Protein AF-A0AA47EFR4-F1 (afdb_monomer)

Structure (mmCIF, N/CA/C/O backbone):
data_AF-A0AA47EFR4-F1
#
_entry.id   AF-A0AA47EFR4-F1
#
loop_
_atom_site.group_PDB
_atom_site.id
_atom_site.type_symbol
_atom_site.label_atom_id
_atom_site.label_alt_id
_atom_site.label_comp_id
_atom_site.label_asym_id
_atom_site.label_entity_id
_atom_site.label_seq_id
_atom_site.pdbx_PDB_ins_code
_atom_site.Cartn_x
_atom_site.Cartn_y
_atom_site.Cartn_z
_atom_site.occupancy
_atom_site.B_iso_or_equiv
_atom_site.auth_seq_id
_atom_site.auth_comp_id
_atom_site.auth_asym_id
_atom_site.auth_atom_id
_atom_site.pdbx_PDB_model_num
ATOM 1 N N . MET A 1 1 ? 33.109 -27.609 -13.604 1.00 44.12 1 MET A N 1
ATOM 2 C CA . MET A 1 1 ? 33.912 -26.776 -12.679 1.00 44.12 1 MET A CA 1
ATOM 3 C C . MET A 1 1 ? 33.046 -26.462 -11.464 1.00 44.12 1 MET A C 1
ATOM 5 O O . MET A 1 1 ? 32.071 -25.737 -11.605 1.00 44.12 1 MET A O 1
ATOM 9 N N . LYS A 1 2 ? 33.305 -27.099 -10.316 1.00 43.84 2 LYS A N 1
ATOM 10 C CA . LYS A 1 2 ? 32.517 -26.921 -9.084 1.00 43.84 2 LYS A CA 1
ATOM 11 C C . LYS A 1 2 ? 33.086 -25.715 -8.330 1.00 43.84 2 LYS A C 1
ATOM 13 O O . LYS A 1 2 ? 34.230 -25.771 -7.892 1.00 43.84 2 LYS A O 1
ATOM 18 N N . LYS A 1 3 ? 32.335 -24.613 -8.246 1.00 49.72 3 LYS A N 1
ATOM 19 C CA . LYS A 1 3 ? 32.732 -23.430 -7.468 1.00 49.72 3 LYS A CA 1
ATOM 20 C C . LYS A 1 3 ? 32.534 -23.739 -5.981 1.00 49.72 3 LYS A C 1
ATOM 22 O O . LYS A 1 3 ? 31.413 -24.003 -5.557 1.00 49.72 3 LYS A O 1
ATOM 27 N N . LEU A 1 4 ? 33.631 -23.750 -5.225 1.00 49.06 4 LEU A N 1
ATOM 28 C CA . LEU A 1 4 ? 33.634 -23.810 -3.764 1.00 49.06 4 LEU A CA 1
ATOM 29 C C . LEU A 1 4 ? 32.978 -22.533 -3.215 1.00 49.06 4 LEU A C 1
ATOM 31 O O . LEU A 1 4 ? 33.481 -21.437 -3.458 1.00 49.06 4 LEU A O 1
ATOM 35 N N . LEU A 1 5 ? 31.877 -22.678 -2.471 1.00 46.34 5 LEU A N 1
ATOM 36 C CA . LEU A 1 5 ? 31.389 -21.630 -1.573 1.00 46.34 5 LEU A CA 1
ATOM 37 C C . LEU A 1 5 ? 32.385 -21.492 -0.418 1.00 46.34 5 LEU A C 1
ATOM 39 O O . LEU A 1 5 ? 32.717 -22.471 0.252 1.00 46.34 5 LEU A O 1
ATOM 43 N N . THR A 1 6 ? 32.876 -20.278 -0.203 1.00 48.94 6 THR A N 1
ATOM 44 C CA . THR A 1 6 ? 33.786 -19.943 0.888 1.00 48.94 6 THR A CA 1
ATOM 45 C C . THR A 1 6 ? 33.041 -19.892 2.233 1.00 48.94 6 THR A C 1
ATOM 47 O O . THR A 1 6 ? 31.890 -19.453 2.293 1.00 48.94 6 THR A O 1
ATOM 50 N N . PRO A 1 7 ? 33.682 -20.309 3.341 1.00 50.59 7 PRO A N 1
ATOM 51 C CA . PRO A 1 7 ? 33.042 -20.496 4.652 1.00 50.59 7 PRO A CA 1
ATOM 52 C C . PRO A 1 7 ? 32.624 -19.198 5.370 1.00 50.59 7 PRO A C 1
ATOM 54 O O . PRO A 1 7 ? 32.064 -19.252 6.461 1.00 50.59 7 PRO A O 1
ATOM 57 N N . THR A 1 8 ? 32.868 -18.023 4.787 1.00 51.25 8 THR A N 1
ATOM 58 C CA . THR A 1 8 ? 32.526 -16.728 5.395 1.00 51.25 8 THR A CA 1
ATOM 59 C C . THR A 1 8 ? 31.042 -16.374 5.272 1.00 51.25 8 THR A C 1
ATOM 61 O O . THR A 1 8 ? 30.515 -15.675 6.135 1.00 51.25 8 THR A O 1
ATOM 64 N N . LEU A 1 9 ? 30.338 -16.888 4.257 1.00 47.88 9 LEU A N 1
ATOM 65 C CA . LEU A 1 9 ? 28.928 -16.552 4.021 1.00 47.88 9 LEU A CA 1
ATOM 66 C C . LEU A 1 9 ? 27.976 -17.262 5.001 1.00 47.88 9 LEU A C 1
ATOM 68 O O . LEU A 1 9 ? 26.950 -16.708 5.392 1.00 47.88 9 LEU A O 1
ATOM 72 N N . THR A 1 10 ? 28.346 -18.455 5.472 1.00 49.38 10 THR A N 1
ATOM 73 C CA . THR A 1 10 ? 27.540 -19.234 6.425 1.00 49.38 10 THR A CA 1
ATOM 74 C C . THR A 1 10 ? 27.538 -18.609 7.823 1.00 49.38 10 THR A C 1
ATOM 76 O O . THR A 1 10 ? 26.536 -18.677 8.529 1.00 49.38 10 THR A O 1
ATOM 79 N N . ILE A 1 11 ? 28.628 -17.944 8.219 1.00 54.28 11 ILE A N 1
ATOM 80 C CA . ILE A 1 11 ? 28.759 -17.324 9.549 1.00 54.28 11 ILE A CA 1
ATOM 81 C C . ILE A 1 11 ? 27.854 -16.085 9.671 1.00 54.28 11 ILE A C 1
ATOM 83 O O . ILE A 1 11 ? 27.271 -15.855 10.730 1.00 54.28 11 ILE A O 1
ATOM 87 N N . LEU A 1 12 ? 27.651 -15.331 8.583 1.00 50.28 12 LEU A N 1
ATOM 88 C CA . LEU A 1 12 ? 26.793 -14.140 8.596 1.00 50.28 12 LEU A CA 1
ATOM 89 C C . LEU A 1 12 ? 25.298 -14.491 8.737 1.00 50.28 12 LEU A C 1
ATOM 91 O O . LEU A 1 12 ? 24.560 -13.781 9.422 1.00 50.28 12 LEU A O 1
ATOM 95 N N . MET A 1 13 ? 24.856 -15.621 8.172 1.00 53.31 13 MET A N 1
ATOM 96 C CA . MET A 1 13 ? 23.465 -16.074 8.317 1.00 53.31 13 MET A CA 1
ATOM 97 C C . MET A 1 13 ? 23.129 -16.554 9.739 1.00 53.31 13 MET A C 1
ATOM 99 O O . MET A 1 13 ? 22.020 -16.315 10.216 1.00 53.31 13 MET A O 1
ATOM 103 N N . VAL A 1 14 ? 24.082 -17.155 10.462 1.00 53.72 14 VAL A N 1
ATOM 104 C CA . VAL A 1 14 ? 23.857 -17.614 11.849 1.00 53.72 14 VAL A CA 1
ATOM 105 C C . VAL A 1 14 ? 23.724 -16.436 12.826 1.00 53.72 14 VAL A C 1
ATOM 107 O O . VAL A 1 14 ? 22.924 -16.491 13.765 1.00 53.72 14 VAL A O 1
ATOM 110 N N . ILE A 1 15 ? 24.439 -15.331 12.587 1.00 53.97 15 ILE A N 1
ATOM 111 C CA . ILE A 1 15 ? 24.350 -14.129 13.434 1.00 53.97 15 ILE A CA 1
ATOM 112 C C . ILE A 1 15 ? 22.967 -13.463 13.298 1.00 53.97 15 ILE A C 1
ATOM 114 O O . ILE A 1 15 ? 22.384 -13.068 14.309 1.00 53.97 15 ILE A O 1
ATOM 118 N N . SER A 1 16 ? 22.399 -13.417 12.086 1.00 48.69 16 SER A N 1
ATOM 119 C CA . SER A 1 16 ? 21.075 -12.819 11.838 1.00 48.69 16 SER A CA 1
ATOM 120 C C . SER A 1 16 ? 19.926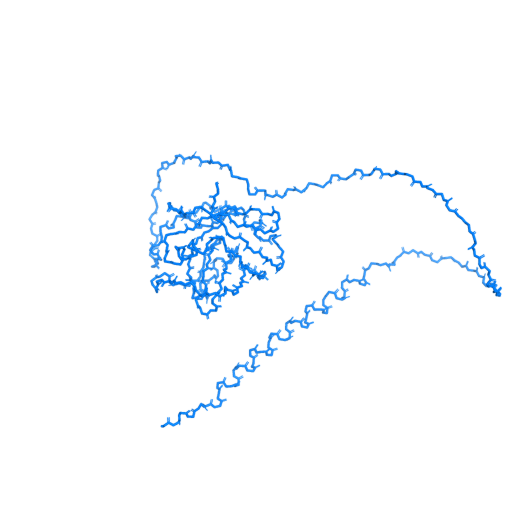 -13.621 12.477 1.00 48.69 16 SER A C 1
ATOM 122 O O . SER A 1 16 ? 19.043 -13.049 13.122 1.00 48.69 16 SER A O 1
ATOM 124 N N . LEU A 1 17 ? 19.982 -14.960 12.418 1.00 46.03 17 LEU A N 1
ATOM 125 C CA . LEU A 1 17 ? 18.968 -15.820 13.046 1.00 46.03 17 LEU A CA 1
ATOM 126 C C . LEU A 1 17 ? 18.970 -15.714 14.583 1.00 46.03 17 LEU A C 1
ATOM 128 O O . LEU A 1 17 ? 17.916 -15.733 15.220 1.00 46.03 17 LEU A O 1
ATOM 132 N N . THR A 1 18 ? 20.147 -15.550 15.193 1.00 52.56 18 THR A N 1
ATOM 133 C CA . THR A 1 18 ? 20.279 -15.497 16.660 1.00 52.56 18 THR A CA 1
ATOM 134 C C . THR A 1 18 ? 19.761 -14.173 17.248 1.00 52.56 18 THR A C 1
ATOM 136 O O . THR A 1 18 ? 19.277 -14.146 18.383 1.00 52.56 18 THR A O 1
ATOM 139 N N . ALA A 1 19 ? 19.795 -13.078 16.478 1.00 51.94 19 ALA A N 1
ATOM 140 C CA . ALA A 1 19 ? 19.227 -11.789 16.886 1.00 51.94 19 ALA A CA 1
ATOM 141 C C . ALA A 1 19 ? 17.685 -11.804 16.918 1.00 51.94 19 ALA A C 1
ATOM 143 O O . ALA A 1 19 ? 17.090 -11.234 17.835 1.00 51.94 19 ALA A O 1
ATOM 144 N N . CYS A 1 20 ? 17.037 -12.517 15.988 1.00 47.34 20 CYS A N 1
ATOM 145 C CA . CYS A 1 20 ? 15.577 -12.671 15.981 1.00 47.34 20 CYS A CA 1
ATOM 146 C C . CYS A 1 20 ? 15.062 -13.439 17.210 1.00 47.34 20 CYS A C 1
ATOM 148 O O . CYS A 1 20 ? 14.079 -13.028 17.827 1.00 47.34 20 CYS A O 1
ATOM 150 N N . ILE A 1 21 ? 15.758 -14.505 17.625 1.00 54.44 21 ILE A N 1
ATOM 151 C CA . ILE A 1 21 ? 15.331 -15.334 18.766 1.00 54.44 21 ILE A CA 1
ATOM 152 C C . ILE A 1 21 ? 15.463 -14.572 20.099 1.00 54.44 21 ILE A C 1
ATOM 154 O O . ILE A 1 21 ? 14.575 -14.654 20.949 1.00 54.44 21 ILE A O 1
ATOM 158 N N . ARG A 1 22 ? 16.521 -13.766 20.287 1.00 50.66 22 ARG A N 1
ATOM 159 C CA . ARG A 1 22 ? 16.686 -12.973 21.525 1.00 50.66 22 ARG A CA 1
ATOM 160 C C . ARG A 1 22 ? 15.631 -11.877 21.688 1.00 50.66 22 ARG A C 1
ATOM 162 O O . ARG A 1 22 ? 15.292 -11.543 22.822 1.00 50.66 22 ARG A O 1
ATOM 169 N N . ASN A 1 23 ? 15.094 -11.335 20.594 1.00 45.28 23 ASN A N 1
ATOM 170 C CA . ASN A 1 23 ? 14.067 -10.296 20.675 1.00 45.28 23 ASN A CA 1
ATOM 171 C C . ASN A 1 23 ? 12.691 -10.859 21.091 1.00 45.28 23 ASN A C 1
ATOM 173 O O . ASN A 1 23 ? 11.967 -10.211 21.843 1.00 45.28 23 ASN A O 1
ATOM 177 N N . GLN A 1 24 ? 12.354 -12.094 20.692 1.00 52.31 24 GLN A N 1
ATOM 178 C CA . GLN A 1 24 ? 11.110 -12.751 21.124 1.00 52.31 24 GLN A CA 1
ATOM 179 C C . GLN A 1 24 ? 11.100 -13.092 22.623 1.00 52.31 24 GLN A C 1
ATOM 181 O O . GLN A 1 24 ? 10.073 -12.921 23.279 1.00 52.31 24 GLN A O 1
ATOM 186 N N . ALA A 1 25 ? 12.235 -13.502 23.199 1.00 51.50 25 ALA A N 1
ATOM 187 C CA . ALA A 1 25 ? 12.307 -13.830 24.628 1.00 51.50 25 ALA A CA 1
ATOM 188 C C . ALA A 1 25 ? 12.108 -12.600 25.543 1.00 51.50 25 ALA A C 1
ATOM 190 O O . ALA A 1 25 ? 11.451 -12.697 26.577 1.00 51.50 25 ALA A O 1
ATOM 191 N N . ASN A 1 26 ? 12.600 -11.423 25.138 1.00 48.19 26 ASN A N 1
ATOM 192 C CA . ASN A 1 26 ? 12.529 -10.190 25.938 1.00 48.19 26 ASN A CA 1
ATOM 193 C C . ASN A 1 26 ? 11.107 -9.576 25.982 1.00 48.19 26 ASN A C 1
ATOM 195 O O . ASN A 1 26 ? 10.759 -8.850 26.913 1.00 48.19 26 ASN A O 1
ATOM 199 N N . MET A 1 27 ? 10.254 -9.888 24.999 1.00 51.88 27 MET A N 1
ATOM 200 C CA . MET A 1 27 ? 8.855 -9.434 24.981 1.00 51.88 27 MET A CA 1
ATOM 201 C C . MET A 1 27 ? 7.956 -10.246 25.930 1.00 51.88 27 MET A C 1
ATOM 203 O O . MET A 1 27 ? 7.029 -9.687 26.517 1.00 51.88 27 MET A O 1
ATOM 207 N N . ASN A 1 28 ? 8.253 -11.533 26.148 1.00 50.41 28 ASN A N 1
ATOM 208 C CA . ASN A 1 28 ? 7.467 -12.382 27.052 1.00 50.41 28 ASN A CA 1
ATOM 209 C C . ASN A 1 28 ? 7.748 -12.096 28.536 1.00 50.41 28 ASN A C 1
ATOM 211 O O . ASN A 1 28 ? 6.833 -12.149 29.357 1.00 50.41 28 ASN A O 1
ATOM 215 N N . GLU A 1 29 ? 8.978 -11.721 28.889 1.00 49.00 29 GLU A N 1
ATOM 216 C CA . GLU A 1 29 ? 9.339 -11.424 30.282 1.00 49.00 29 GLU A CA 1
ATOM 217 C C . GLU A 1 29 ? 8.696 -10.114 30.778 1.00 49.00 29 GLU A C 1
ATOM 219 O O . GLU A 1 29 ? 8.195 -10.036 31.900 1.00 49.00 29 GLU A O 1
ATOM 224 N N . LYS A 1 30 ? 8.581 -9.101 29.908 1.00 48.44 30 LYS A N 1
ATOM 225 C CA . LYS A 1 30 ? 7.959 -7.811 30.262 1.00 48.44 30 LYS A CA 1
ATOM 226 C C . LYS A 1 30 ? 6.439 -7.882 30.440 1.00 48.44 30 LYS A C 1
ATOM 228 O O . LYS A 1 30 ? 5.896 -7.097 31.217 1.00 48.44 30 LYS A O 1
ATOM 233 N N . ASN A 1 31 ? 5.760 -8.825 29.783 1.00 45.69 31 ASN A N 1
ATOM 234 C CA . ASN A 1 31 ? 4.323 -9.043 29.982 1.00 45.69 31 ASN A CA 1
ATOM 235 C C . ASN A 1 31 ? 4.010 -9.857 31.247 1.00 45.69 31 ASN A C 1
ATOM 237 O O . ASN A 1 31 ? 2.956 -9.651 31.842 1.00 45.69 31 ASN A O 1
ATOM 241 N N . SER A 1 32 ? 4.930 -10.710 31.716 1.00 39.22 32 SER A N 1
ATOM 242 C CA . SER A 1 32 ? 4.737 -11.461 32.965 1.00 39.22 32 SER A CA 1
ATOM 243 C C . SER A 1 32 ? 4.887 -10.584 34.215 1.00 39.22 32 SER A C 1
ATOM 245 O O . SER A 1 32 ? 4.181 -10.793 35.198 1.00 39.22 32 SER A O 1
ATOM 247 N N . VAL A 1 33 ? 5.768 -9.578 34.187 1.00 45.00 33 VAL A N 1
ATOM 248 C CA . VAL A 1 33 ? 6.047 -8.717 35.357 1.00 45.00 33 VAL A CA 1
ATOM 249 C C . VAL A 1 33 ? 4.970 -7.641 35.569 1.00 45.00 33 VAL A C 1
ATOM 251 O O . VAL A 1 33 ? 4.809 -7.119 36.670 1.00 45.00 33 VAL A O 1
ATOM 254 N N . ARG A 1 34 ? 4.171 -7.317 34.543 1.00 40.94 34 ARG A N 1
ATOM 255 C CA . ARG A 1 34 ? 3.140 -6.268 34.640 1.00 40.94 34 ARG A CA 1
ATOM 256 C C . ARG A 1 34 ? 1.819 -6.748 35.256 1.00 40.94 34 ARG A C 1
ATOM 258 O O . ARG A 1 34 ? 0.981 -5.914 35.584 1.00 40.94 34 ARG A O 1
ATOM 265 N N . SER A 1 35 ? 1.650 -8.058 35.455 1.00 40.12 35 SER A N 1
ATOM 266 C CA . SER A 1 35 ? 0.418 -8.650 35.995 1.00 40.12 35 SER A CA 1
ATOM 267 C C . SER A 1 35 ? 0.454 -8.932 37.507 1.00 40.12 35 SER A C 1
ATOM 269 O O . SER A 1 35 ? -0.521 -9.458 38.034 1.00 40.12 35 SER A O 1
ATOM 271 N N . SER A 1 36 ? 1.539 -8.592 38.218 1.00 39.66 36 SER A N 1
ATOM 272 C CA . SER A 1 36 ? 1.723 -8.942 39.641 1.00 39.66 36 SER A CA 1
ATOM 273 C C . SER A 1 36 ? 1.748 -7.758 40.619 1.00 39.66 36 SER A C 1
ATOM 275 O O . SER A 1 36 ? 2.127 -7.941 41.771 1.00 39.66 36 SER A O 1
ATOM 277 N N . SER A 1 37 ? 1.362 -6.549 40.198 1.00 37.97 37 SER A N 1
ATOM 278 C CA . SER A 1 37 ? 1.501 -5.340 41.030 1.00 37.97 37 SER A CA 1
ATOM 279 C C . SER A 1 37 ? 0.208 -4.535 41.155 1.00 37.97 37 SER A C 1
ATOM 281 O O . SER A 1 37 ? 0.217 -3.327 40.953 1.00 37.97 37 SER A O 1
ATOM 283 N N . VAL A 1 38 ? -0.906 -5.185 41.499 1.00 41.19 38 VAL A N 1
ATOM 284 C CA . VAL A 1 38 ? -2.070 -4.512 42.100 1.00 41.19 38 VAL A CA 1
ATOM 285 C C . VAL A 1 38 ? -2.703 -5.473 43.103 1.00 41.19 38 VAL A C 1
ATOM 287 O O . VAL A 1 38 ? -3.499 -6.306 42.708 1.00 41.19 38 VAL A O 1
ATOM 290 N N . GLU A 1 39 ? -2.288 -5.392 44.369 1.00 35.56 39 GLU A N 1
ATOM 291 C CA . GLU A 1 39 ? -3.105 -5.641 45.574 1.00 35.56 39 GLU A CA 1
ATOM 292 C C . GLU A 1 39 ? -2.199 -5.715 46.813 1.00 35.56 39 GLU A C 1
ATOM 294 O O . GLU A 1 39 ? -1.568 -6.736 47.077 1.00 35.56 39 GLU A O 1
ATOM 299 N N . LYS A 1 40 ? -2.142 -4.630 47.597 1.00 32.22 40 LYS A N 1
ATOM 300 C CA . LYS A 1 40 ? -2.117 -4.692 49.071 1.00 32.22 40 LYS A CA 1
ATOM 301 C C . LYS A 1 40 ? -2.099 -3.296 49.682 1.00 32.22 40 LYS A C 1
ATOM 303 O O . LYS A 1 40 ? -1.074 -2.625 49.667 1.00 32.22 40 LYS A O 1
ATOM 308 N N . ALA A 1 41 ? -3.216 -2.915 50.291 1.00 30.44 41 ALA A N 1
ATOM 309 C CA . ALA A 1 41 ? -3.234 -2.153 51.536 1.00 30.44 41 ALA A CA 1
ATOM 310 C C . ALA A 1 41 ? -4.652 -2.190 52.121 1.00 30.44 41 ALA A C 1
ATOM 312 O O . ALA A 1 41 ? -5.518 -1.443 51.682 1.00 30.44 41 ALA A O 1
ATOM 313 N N . SER A 1 42 ? -4.891 -3.050 53.110 1.00 32.22 42 SER A N 1
ATOM 314 C CA . SER A 1 42 ? -5.716 -2.688 54.267 1.00 32.22 42 SER A CA 1
ATOM 315 C C . SER A 1 42 ? -5.478 -3.675 55.411 1.00 32.22 42 SER A C 1
ATOM 317 O O . SER A 1 42 ? -5.046 -4.807 55.206 1.00 32.22 42 SER A O 1
ATOM 319 N N . SER A 1 43 ? -5.668 -3.161 56.613 1.00 34.31 43 SER A N 1
ATOM 320 C CA . SER A 1 43 ? -5.023 -3.482 57.878 1.00 34.31 43 SER A CA 1
ATOM 321 C C . SER A 1 43 ? -5.589 -4.670 58.659 1.00 34.31 43 SER A C 1
ATOM 323 O O . SER A 1 43 ? -6.781 -4.958 58.638 1.00 34.31 43 SER A O 1
ATOM 325 N N . THR A 1 44 ? -4.680 -5.265 59.428 1.00 30.53 44 THR A N 1
ATOM 326 C CA . THR A 1 44 ? -4.815 -6.216 60.538 1.00 30.53 44 THR A CA 1
ATOM 327 C C . THR A 1 44 ? -5.831 -5.804 61.611 1.00 30.53 44 THR A C 1
ATOM 329 O O . THR A 1 44 ? -5.729 -4.693 62.124 1.00 30.53 44 THR A O 1
ATOM 332 N N . VAL A 1 45 ? -6.691 -6.739 62.041 1.00 34.91 45 VAL A N 1
ATOM 333 C CA . VAL A 1 45 ? -7.151 -6.892 63.440 1.00 34.91 45 VAL A CA 1
ATOM 334 C C . VAL A 1 45 ? -7.260 -8.394 63.760 1.00 34.91 45 VAL A C 1
ATOM 336 O O . VAL A 1 45 ? -7.560 -9.211 62.893 1.00 34.91 45 VAL A O 1
ATOM 339 N N . GLU A 1 46 ? -6.905 -8.718 64.998 1.00 30.47 46 GLU A N 1
ATOM 340 C CA . GLU A 1 46 ? -6.552 -10.001 65.607 1.00 30.47 46 GLU A CA 1
ATOM 341 C C . GLU A 1 46 ? -7.694 -11.027 65.779 1.00 30.47 46 GLU A C 1
ATOM 343 O O . GLU A 1 46 ? -8.852 -10.663 65.959 1.00 30.47 46 GLU A O 1
ATOM 348 N N . GLY A 1 47 ? -7.310 -12.307 65.917 1.00 30.97 47 GLY A N 1
ATOM 349 C CA . GLY A 1 47 ? -7.737 -13.089 67.088 1.00 30.97 47 GLY A CA 1
ATOM 350 C C . GLY A 1 47 ? -8.542 -14.385 66.887 1.00 30.97 47 GLY A C 1
ATOM 351 O O . GLY A 1 47 ? -9.718 -14.363 66.557 1.00 30.97 47 GLY A O 1
ATOM 352 N N . SER A 1 48 ? -7.921 -15.497 67.310 1.00 33.81 48 SER A N 1
ATOM 353 C CA . SER A 1 48 ? -8.494 -16.739 67.891 1.00 33.81 48 SER A CA 1
ATOM 354 C C . SER A 1 48 ? -9.148 -17.834 67.012 1.00 33.81 48 SER A C 1
ATOM 356 O O . SER A 1 48 ? -10.345 -17.867 66.767 1.00 33.81 48 SER A O 1
ATOM 358 N N . ASN A 1 49 ? -8.298 -18.798 66.635 1.00 33.50 49 ASN A N 1
ATOM 359 C CA . ASN A 1 49 ? -8.361 -20.262 66.837 1.00 33.50 49 ASN A CA 1
ATOM 360 C C . ASN A 1 49 ? -9.669 -20.914 67.366 1.00 33.50 49 ASN A C 1
ATOM 362 O O . ASN A 1 49 ? -9.973 -20.698 68.532 1.00 33.50 49 ASN A O 1
ATOM 366 N N . ILE A 1 50 ? -10.298 -21.825 66.593 1.00 36.81 50 ILE A N 1
ATOM 367 C CA . ILE A 1 50 ? -10.922 -23.101 67.044 1.00 36.81 50 ILE A CA 1
ATOM 368 C C . ILE A 1 50 ? -10.865 -24.133 65.892 1.00 36.81 50 ILE A C 1
ATOM 370 O O . ILE A 1 50 ? -11.071 -23.801 64.726 1.00 36.81 50 ILE A O 1
ATOM 374 N N . GLN A 1 51 ? -10.547 -25.378 66.255 1.00 33.97 51 GLN A N 1
ATOM 375 C CA . GLN A 1 51 ? -10.433 -26.580 65.426 1.00 33.97 51 GLN A CA 1
ATOM 376 C C . GLN A 1 51 ? -11.782 -27.150 64.942 1.00 33.97 51 GLN A C 1
ATOM 378 O O . GLN A 1 51 ? -12.828 -26.917 65.538 1.00 33.97 51 GLN A O 1
ATOM 383 N N . ASP A 1 52 ? -11.652 -28.079 63.992 1.00 33.25 52 ASP A N 1
ATOM 384 C CA . ASP A 1 52 ? -12.437 -29.316 63.865 1.00 33.25 52 ASP A CA 1
ATOM 385 C C . ASP A 1 52 ? -13.551 -29.352 62.798 1.00 33.25 52 ASP A C 1
ATOM 387 O O . ASP A 1 52 ? -13.914 -28.373 62.158 1.00 33.25 52 ASP A O 1
ATOM 391 N N . THR A 1 53 ? -13.957 -30.578 62.505 1.00 35.28 53 THR A N 1
ATOM 392 C CA . THR A 1 53 ? -14.005 -31.210 61.189 1.00 35.28 53 THR A CA 1
ATOM 393 C C . THR A 1 53 ? -15.392 -31.294 60.544 1.00 35.28 53 THR A C 1
ATOM 395 O O . THR A 1 53 ? -16.433 -31.153 61.174 1.00 35.28 53 THR A O 1
ATOM 398 N N . SER A 1 54 ? -15.359 -31.716 59.274 1.00 34.12 54 SER A N 1
ATOM 399 C CA . SER A 1 54 ? -16.337 -32.610 58.638 1.00 34.12 54 SER A CA 1
ATOM 400 C C . SER A 1 5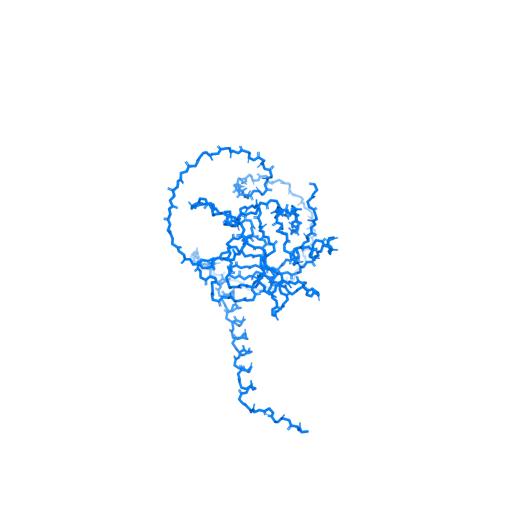4 ? -17.459 -31.978 57.804 1.00 34.12 54 SER A C 1
ATOM 402 O O . SER A 1 54 ? -18.485 -31.510 58.286 1.00 34.12 54 SER A O 1
ATOM 404 N N . SER A 1 55 ? -17.238 -32.074 56.490 1.00 35.69 55 SER A N 1
ATOM 405 C CA . SER A 1 55 ? -18.178 -32.480 55.442 1.00 35.69 55 SER A CA 1
ATOM 406 C C . SER A 1 55 ? -19.668 -32.513 55.793 1.00 35.69 55 SER A C 1
ATOM 408 O O . SER A 1 55 ? -20.144 -33.456 56.424 1.00 35.69 55 SER A O 1
ATOM 410 N N . LYS A 1 56 ? -20.436 -31.597 55.191 1.00 37.53 56 LYS A N 1
ATOM 411 C CA . LYS A 1 56 ? -21.804 -31.881 54.729 1.00 37.53 56 LYS A CA 1
ATOM 412 C C . LYS A 1 56 ? -22.267 -30.872 53.674 1.00 37.53 56 LYS A C 1
ATOM 414 O O . LYS A 1 56 ? -22.645 -29.749 53.971 1.00 37.53 56 LYS A O 1
ATOM 419 N N . LEU A 1 57 ? -22.175 -31.333 52.428 1.00 30.69 57 LEU A N 1
ATOM 420 C CA . LEU A 1 57 ? -23.187 -31.260 51.371 1.00 30.69 57 LEU A CA 1
ATOM 421 C C . LEU A 1 57 ? -24.256 -30.156 51.532 1.00 30.69 57 LEU A C 1
ATOM 423 O O . LEU A 1 57 ? -25.231 -30.324 52.262 1.00 30.69 57 LEU A O 1
ATOM 427 N N . MET A 1 58 ? -24.089 -29.061 50.787 1.00 31.33 58 MET A N 1
ATOM 428 C CA . MET A 1 58 ? -25.100 -28.016 50.632 1.00 31.33 58 MET A CA 1
ATOM 429 C C . MET A 1 58 ? -26.032 -28.387 49.470 1.00 31.33 58 MET A C 1
ATOM 431 O O . MET A 1 58 ? -25.595 -28.625 48.345 1.00 31.33 58 MET A O 1
ATOM 435 N N . MET A 1 59 ? -27.318 -28.474 49.784 1.00 31.41 59 MET A N 1
ATOM 436 C CA . MET A 1 59 ? -28.444 -28.694 48.883 1.00 31.41 59 MET A CA 1
ATOM 437 C C . MET A 1 59 ? -29.192 -27.364 48.720 1.00 31.41 59 MET A C 1
ATOM 439 O O . MET A 1 59 ? -29.302 -26.637 49.705 1.00 31.41 59 MET A O 1
ATOM 443 N N . ILE A 1 60 ? -29.797 -27.161 47.536 1.00 34.22 60 ILE A N 1
ATOM 444 C CA . ILE A 1 60 ? -30.946 -26.262 47.259 1.00 34.22 60 ILE A CA 1
ATOM 445 C C . ILE A 1 60 ? -30.594 -24.759 47.265 1.00 34.22 60 ILE A C 1
ATOM 447 O O . ILE A 1 60 ? -29.884 -24.284 48.132 1.00 34.22 60 ILE A O 1
ATOM 451 N N . SER A 1 61 ? -31.116 -23.871 46.423 1.00 28.23 61 SER A N 1
ATOM 452 C CA . SER A 1 61 ? -31.760 -23.848 45.105 1.00 28.23 61 SER A CA 1
ATOM 453 C C . SER A 1 61 ? -31.970 -22.348 44.814 1.00 28.23 61 SER A C 1
ATOM 455 O O . SER A 1 61 ? -32.160 -21.574 45.748 1.00 28.23 61 SER A O 1
ATOM 457 N N . LEU A 1 62 ? -31.909 -21.967 43.535 1.00 31.77 62 LEU A N 1
ATOM 458 C CA . LEU A 1 62 ? -32.534 -20.806 42.875 1.00 31.77 62 LEU A CA 1
ATOM 459 C C . LEU A 1 62 ? -32.939 -19.591 43.735 1.00 31.77 62 LEU A C 1
ATOM 461 O O . LEU A 1 62 ? -33.914 -19.681 44.470 1.00 31.77 62 LEU A O 1
ATOM 465 N N . THR A 1 63 ? -32.400 -18.398 43.445 1.00 33.31 63 THR A N 1
ATOM 466 C CA . THR A 1 63 ? -33.247 -17.223 43.136 1.00 33.31 63 THR A CA 1
ATOM 467 C C . THR A 1 63 ? -32.474 -16.168 42.333 1.00 33.31 63 THR A C 1
ATOM 469 O O . THR A 1 63 ? -31.310 -15.876 42.585 1.00 33.31 63 THR A O 1
ATOM 472 N N . THR A 1 64 ? -33.174 -15.634 41.340 1.00 37.03 64 THR A N 1
ATOM 473 C CA . THR A 1 64 ? -32.898 -14.483 40.474 1.00 37.03 64 THR A CA 1
ATOM 474 C C . THR A 1 64 ? -32.551 -13.195 41.225 1.00 37.03 64 THR A C 1
ATOM 476 O O . THR A 1 64 ? -33.110 -12.980 42.294 1.00 37.03 64 THR A O 1
ATOM 479 N N . CYS A 1 65 ? -31.816 -12.275 40.586 1.00 31.02 65 CYS A N 1
ATOM 480 C CA . CYS A 1 65 ? -32.114 -10.838 40.653 1.00 31.02 65 CYS A CA 1
ATOM 481 C C . CYS A 1 65 ? -31.630 -10.110 39.389 1.00 31.02 65 CYS A C 1
ATOM 483 O O . CYS A 1 65 ? -30.518 -10.314 38.908 1.00 31.02 65 CYS A O 1
ATOM 485 N N . SER A 1 66 ? -32.548 -9.297 38.876 1.00 34.75 66 SER A N 1
ATOM 486 C CA . SER A 1 66 ? -32.460 -8.376 37.750 1.00 34.75 66 SER A CA 1
ATOM 487 C C . SER A 1 66 ? -31.662 -7.111 38.098 1.00 34.75 66 SER A C 1
ATOM 489 O O . SER A 1 66 ? -31.485 -6.784 39.267 1.00 34.75 66 SER A O 1
ATOM 491 N N . GLU A 1 67 ? -31.275 -6.408 37.031 1.00 34.59 67 GLU A N 1
ATOM 492 C CA . GLU A 1 67 ? -30.963 -4.978 36.916 1.00 34.59 67 GLU A CA 1
ATOM 493 C C . GLU A 1 67 ? -29.805 -4.378 37.725 1.00 34.59 67 GLU A C 1
ATOM 495 O O . GLU A 1 67 ? -29.877 -4.129 38.923 1.00 34.59 67 GLU A O 1
ATOM 500 N N . ASN A 1 68 ? -28.799 -3.912 36.980 1.00 33.28 68 ASN A N 1
ATOM 501 C CA . ASN A 1 68 ? -28.409 -2.512 37.103 1.00 33.28 68 ASN A CA 1
ATOM 502 C C . ASN A 1 68 ? -27.850 -1.984 35.778 1.00 33.28 68 ASN A C 1
ATOM 504 O O . ASN A 1 68 ? -26.771 -2.370 35.329 1.00 33.28 68 ASN A O 1
ATOM 508 N N . GLN A 1 69 ? -28.600 -1.067 35.163 1.00 39.44 69 GLN A N 1
ATOM 509 C CA . GLN A 1 69 ? -28.065 -0.144 34.172 1.00 39.44 69 GLN A CA 1
ATOM 510 C C . GLN A 1 69 ? -27.135 0.832 34.895 1.00 39.44 69 GLN A C 1
ATOM 512 O O . GLN A 1 69 ? -27.576 1.635 35.714 1.00 39.44 69 GLN A O 1
ATOM 517 N N . ALA A 1 70 ? -25.849 0.789 34.560 1.00 34.44 70 ALA A N 1
ATOM 518 C CA . ALA A 1 70 ? -24.905 1.841 34.896 1.00 34.44 70 ALA A CA 1
ATOM 519 C C . ALA A 1 70 ? -24.325 2.407 33.601 1.00 34.44 70 ALA A C 1
ATOM 521 O O . ALA A 1 70 ? -23.444 1.842 32.958 1.00 34.44 70 ALA A O 1
ATOM 522 N N . ASN A 1 71 ? -24.891 3.551 33.251 1.00 34.50 71 ASN A N 1
ATOM 523 C CA . ASN A 1 71 ? -24.426 4.533 32.295 1.00 34.50 71 ASN A CA 1
ATOM 524 C C . ASN A 1 71 ? -22.918 4.814 32.474 1.00 34.50 71 ASN A C 1
ATOM 526 O O . ASN A 1 71 ? -22.498 5.287 33.532 1.00 34.50 71 ASN A O 1
ATOM 530 N N . ARG A 1 72 ? -22.107 4.578 31.437 1.00 34.03 72 ARG A N 1
ATOM 531 C CA . ARG A 1 72 ? -20.831 5.281 31.249 1.00 34.03 72 ARG A CA 1
ATOM 532 C C . ARG A 1 72 ? -20.684 5.699 29.796 1.00 34.03 72 ARG A C 1
ATOM 534 O O . ARG A 1 72 ? -20.521 4.880 28.900 1.00 34.03 72 ARG A O 1
ATOM 541 N N . ASN A 1 73 ? -20.713 7.015 29.624 1.00 34.91 73 ASN A N 1
ATOM 542 C CA . ASN A 1 73 ? -20.101 7.729 28.520 1.00 34.91 73 ASN A CA 1
ATOM 543 C C . ASN A 1 73 ? -18.653 7.261 28.326 1.00 34.91 73 ASN A C 1
ATOM 545 O O . ASN A 1 73 ? -17.789 7.604 29.131 1.00 34.91 73 ASN A O 1
ATOM 549 N N . GLU A 1 74 ? -18.378 6.592 27.212 1.00 33.72 74 GLU A N 1
ATOM 550 C CA . GLU A 1 74 ? -17.053 6.599 26.601 1.00 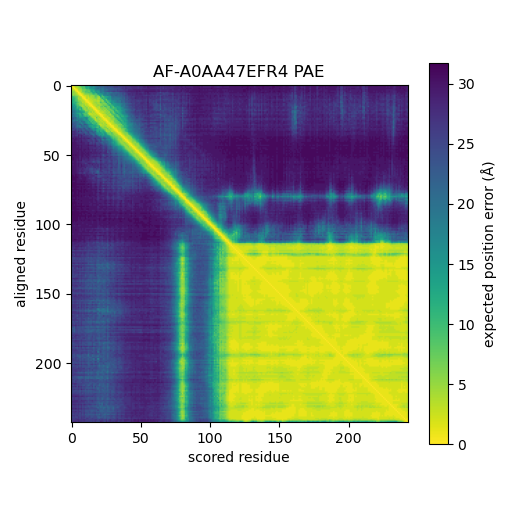33.72 74 GLU A CA 1
ATOM 551 C C . GLU A 1 74 ? -17.155 7.238 25.218 1.00 33.72 74 GLU A C 1
ATOM 55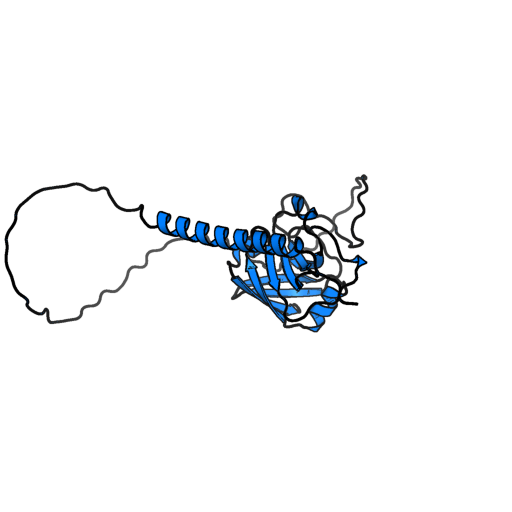3 O O . GLU A 1 74 ? -17.762 6.721 24.280 1.00 33.72 74 GLU A O 1
ATOM 558 N N . LYS A 1 75 ? -16.561 8.429 25.124 1.00 33.09 75 LYS A N 1
ATOM 559 C CA . LYS A 1 75 ? -16.263 9.115 23.874 1.00 33.09 75 LYS A CA 1
ATOM 560 C C . LYS A 1 75 ? -15.223 8.296 23.107 1.00 33.09 75 LYS A C 1
ATOM 562 O O . LYS A 1 75 ? -14.033 8.585 23.188 1.00 33.09 75 LYS A O 1
ATOM 567 N N . ASN A 1 76 ? -15.670 7.330 22.315 1.00 29.66 76 ASN A N 1
ATOM 568 C CA . ASN A 1 76 ? -14.866 6.816 21.213 1.00 29.66 76 ASN A CA 1
ATOM 569 C C . ASN A 1 76 ? -14.975 7.791 20.041 1.00 29.66 76 ASN A C 1
ATOM 571 O O . ASN A 1 76 ? -15.822 7.652 19.162 1.00 29.66 76 ASN A O 1
ATOM 575 N N . SER A 1 77 ? -14.088 8.788 20.023 1.00 37.25 77 SER A N 1
ATOM 576 C CA . SER A 1 77 ? -13.739 9.500 18.791 1.00 37.25 77 SER A CA 1
ATOM 577 C C . SER A 1 77 ? -12.865 8.579 17.933 1.00 37.25 77 SER A C 1
ATOM 579 O O . SER A 1 77 ? -11.679 8.833 17.732 1.00 37.25 77 SER A O 1
ATOM 581 N N . ALA A 1 78 ? -13.447 7.479 17.455 1.00 38.06 78 ALA A N 1
ATOM 582 C CA . ALA A 1 78 ? -12.893 6.754 16.329 1.00 38.06 78 ALA A CA 1
ATOM 583 C C . ALA A 1 78 ? -13.044 7.676 15.115 1.00 38.06 78 ALA A C 1
ATOM 585 O O . ALA A 1 78 ? -14.162 7.937 14.664 1.00 38.06 78 ALA A O 1
ATOM 586 N N . GLY A 1 79 ? -11.925 8.230 14.643 1.00 40.50 79 GLY A N 1
ATOM 587 C CA . GLY A 1 79 ? -11.869 8.948 13.377 1.00 40.50 79 GLY A CA 1
ATOM 588 C C . GLY A 1 79 ? -12.359 8.003 12.291 1.00 40.50 79 GLY A C 1
ATOM 589 O O . GLY A 1 79 ? -11.676 7.056 11.920 1.00 40.50 79 GLY A O 1
ATOM 590 N N . ARG A 1 80 ? -13.599 8.183 11.853 1.00 49.53 80 ARG A N 1
ATOM 591 C CA . ARG A 1 80 ? -14.200 7.320 10.846 1.00 49.53 80 ARG A CA 1
ATOM 592 C C . ARG A 1 80 ? -13.702 7.805 9.488 1.00 49.53 80 ARG A C 1
ATOM 594 O O . ARG A 1 80 ? -13.812 8.995 9.198 1.00 49.53 80 ARG A O 1
ATOM 601 N N . CYS A 1 81 ? -13.159 6.905 8.666 1.00 49.78 81 CYS A N 1
ATOM 602 C CA . CYS A 1 81 ? -12.853 7.180 7.258 1.00 49.78 81 CYS A CA 1
ATOM 603 C C . CYS A 1 81 ? -14.185 7.352 6.497 1.00 49.78 81 CYS A C 1
ATOM 605 O O . CYS A 1 81 ? -14.642 6.450 5.804 1.00 49.78 81 CYS A O 1
ATOM 607 N N . SER A 1 82 ? -14.874 8.474 6.709 1.00 42.91 82 SER A N 1
ATOM 608 C CA . SER A 1 82 ? -16.100 8.830 5.995 1.00 42.91 82 SER A CA 1
ATOM 609 C C . SER A 1 82 ? -15.731 9.635 4.754 1.00 42.91 82 SER A C 1
ATOM 611 O O . SER A 1 82 ? -14.950 10.582 4.820 1.00 42.91 82 SER A O 1
ATOM 613 N N . VAL A 1 83 ? -16.284 9.237 3.612 1.00 35.97 83 VAL A N 1
ATOM 614 C CA . VAL A 1 83 ? -16.023 9.855 2.311 1.00 35.97 83 VAL A CA 1
ATOM 615 C C . VAL A 1 83 ? -16.863 11.129 2.194 1.00 35.97 83 VAL A C 1
ATOM 617 O O . VAL A 1 83 ? -18.016 11.072 1.778 1.00 35.97 83 VAL A O 1
ATOM 620 N N . GLU A 1 84 ? -16.306 12.283 2.559 1.00 30.67 84 GLU A N 1
ATOM 621 C CA . GLU A 1 84 ? -16.889 13.583 2.205 1.00 30.67 84 GLU A CA 1
ATOM 622 C C . GLU A 1 84 ? -16.071 14.240 1.088 1.00 30.67 84 GLU A C 1
ATOM 624 O O . GLU A 1 84 ? -14.866 14.472 1.185 1.00 30.67 84 GLU A O 1
ATOM 629 N N . LYS A 1 85 ? -16.751 14.497 -0.030 1.00 29.73 85 LYS A N 1
ATOM 630 C CA . LYS A 1 85 ? -16.196 15.059 -1.260 1.00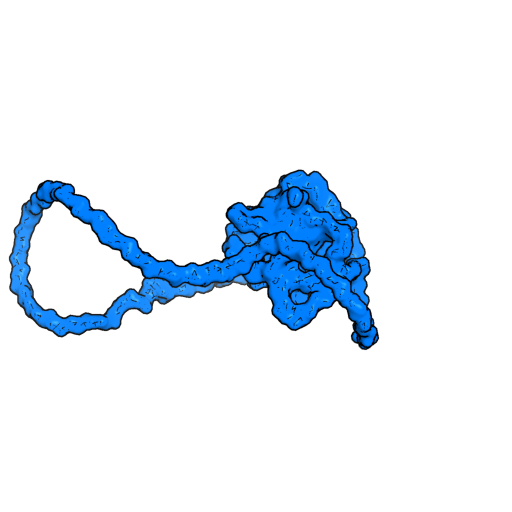 29.73 85 LYS A CA 1
ATOM 631 C C . LYS A 1 85 ? -15.977 16.564 -1.086 1.00 29.73 85 LYS A C 1
ATOM 633 O O . LYS A 1 85 ? -16.920 17.338 -1.221 1.00 29.73 85 LYS A O 1
ATOM 638 N N . ALA A 1 86 ? -14.740 16.988 -0.839 1.00 31.48 86 ALA A N 1
ATOM 639 C CA . ALA A 1 86 ? -14.376 18.404 -0.817 1.00 31.48 86 ALA A CA 1
ATOM 640 C C . ALA A 1 86 ? -13.772 18.834 -2.165 1.00 31.48 86 ALA A C 1
ATOM 642 O O . ALA A 1 86 ? -12.647 18.474 -2.507 1.00 31.48 86 ALA A O 1
ATOM 643 N N . ALA A 1 87 ? -14.526 19.623 -2.931 1.00 30.58 87 ALA A N 1
ATOM 644 C CA . ALA A 1 87 ? -13.980 20.453 -3.999 1.00 30.58 87 ALA A CA 1
ATOM 645 C C . ALA A 1 87 ? -13.531 21.789 -3.389 1.00 30.58 87 ALA A C 1
ATOM 647 O O . ALA A 1 87 ? -14.322 22.446 -2.715 1.00 30.58 87 ALA A O 1
ATOM 648 N N . SER A 1 88 ? -12.287 22.203 -3.627 1.00 29.09 88 SER A N 1
ATOM 649 C CA . SER A 1 88 ? -11.853 23.572 -3.345 1.00 29.09 88 SER A CA 1
ATOM 650 C C . SER A 1 88 ? -10.807 24.030 -4.356 1.00 29.09 88 SER A C 1
ATOM 652 O O . SER A 1 88 ? -9.745 23.428 -4.515 1.00 29.09 88 SER A O 1
ATOM 654 N N . THR A 1 89 ? -11.171 25.099 -5.053 1.00 29.77 89 THR A N 1
ATOM 655 C CA . THR A 1 89 ? -10.351 25.931 -5.929 1.00 29.77 89 THR A CA 1
ATOM 656 C C . THR A 1 89 ? -9.416 26.783 -5.073 1.00 29.77 89 THR A C 1
ATOM 658 O O . THR A 1 89 ? -9.904 27.509 -4.211 1.00 29.77 89 THR A O 1
ATOM 661 N N . VAL A 1 90 ? -8.101 26.763 -5.321 1.00 33.44 90 VAL A N 1
ATOM 662 C CA . VAL A 1 90 ? -7.179 27.758 -4.742 1.00 33.44 90 VAL A CA 1
ATOM 663 C C . VAL A 1 90 ? -6.148 28.210 -5.776 1.00 33.44 90 VAL A C 1
ATOM 665 O O . VAL A 1 90 ? -5.446 27.402 -6.384 1.00 33.44 90 VAL A O 1
ATOM 668 N N . GLU A 1 91 ? -6.104 29.530 -5.955 1.00 28.39 91 GLU A N 1
ATOM 669 C CA . GLU A 1 91 ? -5.148 30.295 -6.750 1.00 28.39 91 GLU A CA 1
ATOM 670 C C . GLU A 1 91 ? -3.718 30.214 -6.199 1.00 28.39 91 GLU A C 1
ATOM 672 O O . GLU A 1 91 ? -3.478 30.051 -5.002 1.00 28.39 91 GLU A O 1
ATOM 677 N N . GLY A 1 92 ? -2.754 30.340 -7.111 1.00 30.61 92 GLY A N 1
ATOM 678 C CA . GLY A 1 92 ? -1.348 30.068 -6.859 1.00 30.61 92 GLY A CA 1
ATOM 679 C C . GLY A 1 92 ? -0.605 31.095 -6.005 1.00 30.61 92 GLY A C 1
ATOM 680 O O . GLY A 1 92 ? -0.940 32.277 -5.929 1.00 30.61 92 GLY A O 1
ATOM 681 N N . ARG A 1 93 ? 0.516 30.632 -5.446 1.00 27.30 93 ARG A N 1
ATOM 682 C CA . ARG A 1 93 ? 1.694 31.466 -5.207 1.00 27.30 93 ARG A CA 1
ATOM 683 C C . ARG A 1 93 ? 2.966 30.617 -5.242 1.00 27.30 93 ARG A C 1
ATOM 685 O O . ARG A 1 93 ? 3.017 29.515 -4.708 1.00 27.30 93 ARG A O 1
ATOM 692 N N . ASN A 1 94 ? 3.943 31.159 -5.957 1.00 31.67 94 ASN A N 1
ATOM 693 C CA . ASN A 1 94 ? 5.212 30.578 -6.376 1.00 31.67 94 ASN A CA 1
ATOM 694 C C . ASN A 1 94 ? 6.252 30.643 -5.244 1.00 31.67 94 ASN A C 1
ATOM 696 O O . ASN A 1 94 ? 6.455 31.728 -4.700 1.00 31.67 94 ASN A O 1
ATOM 700 N N . VAL A 1 95 ? 6.937 29.535 -4.937 1.00 30.48 95 VAL A N 1
ATOM 701 C CA . VAL A 1 95 ? 8.254 29.551 -4.276 1.00 30.48 95 VAL A CA 1
ATOM 702 C C . VAL A 1 95 ? 9.118 28.447 -4.882 1.00 30.48 95 VAL A C 1
ATOM 704 O O . VAL A 1 95 ? 8.709 27.295 -4.999 1.00 30.48 95 VAL A O 1
ATOM 707 N N . GLN A 1 96 ? 10.304 28.868 -5.297 1.00 32.25 96 GLN A N 1
ATOM 708 C CA . GLN A 1 96 ? 11.330 28.139 -6.025 1.00 32.25 96 GLN A CA 1
ATOM 709 C C . GLN A 1 96 ? 12.377 27.572 -5.042 1.00 32.25 96 GLN A C 1
ATOM 711 O O . GLN A 1 96 ? 12.499 28.084 -3.930 1.00 32.25 96 GLN A O 1
ATOM 716 N N . ASP A 1 97 ? 13.162 26.596 -5.523 1.00 29.03 97 ASP A N 1
ATOM 717 C CA . ASP A 1 97 ? 14.409 26.025 -4.956 1.00 29.03 97 ASP A CA 1
ATOM 718 C C . ASP A 1 97 ? 14.247 24.817 -3.996 1.00 29.03 97 ASP A C 1
ATOM 720 O O . ASP A 1 97 ? 13.441 24.847 -3.077 1.00 29.03 97 ASP A O 1
ATOM 724 N N . THR A 1 98 ? 14.938 23.671 -4.104 1.00 28.89 98 THR A N 1
ATOM 725 C CA . THR A 1 98 ? 16.190 23.254 -4.773 1.00 28.89 98 THR A CA 1
ATOM 726 C C . THR A 1 98 ? 16.120 21.758 -5.150 1.00 28.89 98 THR A C 1
ATOM 728 O O . THR A 1 98 ? 15.363 20.971 -4.580 1.00 28.89 98 THR A O 1
ATOM 731 N N . SER A 1 99 ? 16.944 21.349 -6.116 1.00 42.06 99 SER A N 1
ATOM 732 C CA . SER A 1 99 ? 17.015 20.010 -6.709 1.00 42.06 99 SER A CA 1
ATOM 733 C C . SER A 1 99 ? 17.389 18.871 -5.743 1.00 42.06 99 SER A C 1
ATOM 735 O O . SER A 1 99 ? 18.485 18.844 -5.185 1.00 42.06 99 SER A O 1
ATOM 737 N N . SER A 1 100 ? 16.564 17.824 -5.705 1.00 34.28 100 SER A N 1
ATOM 738 C CA . SER A 1 100 ? 17.031 16.440 -5.569 1.00 34.28 100 SER A CA 1
ATOM 739 C C . SER A 1 100 ? 16.150 15.565 -6.458 1.00 34.28 100 SER A C 1
ATOM 741 O O . SER A 1 100 ? 14.951 15.806 -6.560 1.00 34.28 100 SER A O 1
ATOM 743 N N . LYS A 1 101 ? 16.772 14.647 -7.201 1.00 35.69 101 LYS A N 1
ATOM 744 C CA . LYS A 1 101 ? 16.178 13.875 -8.301 1.00 35.69 101 LYS A CA 1
ATOM 745 C C . LYS A 1 101 ? 15.004 13.035 -7.779 1.00 35.69 101 LYS A C 1
ATOM 747 O O . LYS A 1 101 ? 15.199 11.938 -7.267 1.00 35.69 101 LYS A O 1
ATOM 752 N N . ALA A 1 102 ? 13.816 13.624 -7.846 1.00 33.00 102 ALA A N 1
ATOM 753 C CA . ALA A 1 102 ? 12.552 13.031 -7.459 1.00 33.00 102 ALA A CA 1
ATOM 754 C C . ALA A 1 102 ? 12.114 12.041 -8.538 1.00 33.00 102 ALA A C 1
ATOM 756 O O . ALA A 1 102 ? 12.259 12.305 -9.734 1.00 33.00 102 ALA A O 1
ATOM 757 N N . SER A 1 103 ? 11.596 10.905 -8.087 1.00 44.88 103 SER A N 1
ATOM 758 C CA . SER A 1 103 ? 10.820 9.974 -8.892 1.00 44.88 103 SER A CA 1
ATOM 759 C C . SER A 1 103 ? 9.772 10.742 -9.701 1.00 44.88 103 SER A C 1
ATOM 761 O O . SER A 1 103 ? 9.158 11.696 -9.230 1.00 44.88 103 SER A O 1
ATOM 763 N N . ASN A 1 104 ? 9.592 10.324 -10.947 1.00 43.59 104 ASN A N 1
ATOM 764 C CA . ASN A 1 104 ? 8.736 10.907 -11.985 1.00 43.59 104 ASN A CA 1
ATOM 765 C C . ASN A 1 104 ? 7.223 10.762 -11.703 1.00 43.59 104 ASN A C 1
ATOM 767 O O . ASN A 1 104 ? 6.393 10.875 -12.606 1.00 43.59 104 ASN A O 1
ATOM 771 N N . ASP A 1 105 ? 6.865 10.580 -10.438 1.00 55.16 105 ASP A N 1
ATOM 772 C CA . ASP A 1 105 ? 5.498 10.539 -9.964 1.00 55.16 105 ASP A CA 1
ATOM 773 C C . ASP A 1 105 ? 5.076 11.953 -9.596 1.00 55.16 105 ASP A C 1
ATOM 775 O O . ASP A 1 105 ? 5.764 12.664 -8.867 1.00 55.16 105 ASP A O 1
ATOM 779 N N . SER A 1 106 ? 3.930 12.383 -10.115 1.00 44.53 106 SER A N 1
ATOM 780 C CA . SER A 1 106 ? 3.364 13.717 -9.899 1.00 44.53 106 SER A CA 1
ATOM 781 C C . SER A 1 106 ? 2.858 13.913 -8.459 1.00 44.53 106 SER A C 1
ATOM 783 O O . SER A 1 106 ? 1.670 14.150 -8.243 1.00 44.53 106 SER A O 1
ATOM 785 N N . ALA A 1 107 ? 3.749 13.807 -7.473 1.00 44.62 107 ALA A N 1
ATOM 786 C CA . ALA A 1 107 ? 3.466 14.006 -6.062 1.00 44.62 107 ALA A CA 1
ATOM 787 C C . ALA A 1 107 ? 3.441 15.508 -5.740 1.00 44.62 107 ALA A C 1
ATOM 789 O O . ALA A 1 107 ? 4.435 16.215 -5.895 1.00 44.62 107 ALA A O 1
ATOM 790 N N . GLN A 1 108 ? 2.291 16.003 -5.288 1.00 54.69 108 GLN A N 1
ATOM 791 C CA . GLN A 1 108 ? 2.179 17.290 -4.595 1.00 54.69 108 GLN A CA 1
ATOM 792 C C . GLN A 1 108 ? 2.086 17.012 -3.089 1.00 54.69 108 GLN A C 1
ATOM 794 O O . GLN A 1 108 ? 1.370 16.094 -2.686 1.00 54.69 108 GLN A O 1
ATOM 799 N N . VAL A 1 109 ? 2.810 17.779 -2.272 1.00 54.66 109 VAL A N 1
ATOM 800 C CA . VAL A 1 109 ? 2.881 17.610 -0.810 1.00 54.66 109 VAL A CA 1
ATOM 801 C C . VAL A 1 109 ? 1.734 18.377 -0.142 1.00 54.66 109 VAL A C 1
ATOM 803 O O . VAL A 1 109 ? 1.532 19.557 -0.428 1.00 54.66 109 VAL A O 1
ATOM 806 N N . LEU A 1 110 ? 0.977 17.716 0.740 1.00 53.84 110 LEU A N 1
ATOM 807 C CA . LEU A 1 110 ? -0.097 18.338 1.529 1.00 53.84 110 LEU A CA 1
ATOM 808 C C . LEU A 1 110 ? 0.436 19.266 2.649 1.00 53.84 110 LEU A C 1
ATOM 810 O O . LEU A 1 110 ? 1.602 19.166 3.041 1.00 53.84 110 LEU A O 1
ATOM 814 N N . PRO A 1 111 ? -0.403 20.172 3.201 1.00 52.34 111 PRO A N 1
ATOM 815 C CA . PRO A 1 111 ? -0.008 21.079 4.276 1.00 52.34 111 PRO A CA 1
ATOM 816 C C . PRO A 1 111 ? 0.504 20.353 5.528 1.00 52.34 111 PRO A C 1
ATOM 818 O O . PRO A 1 111 ? -0.080 19.386 6.017 1.00 52.34 111 PRO A O 1
ATOM 821 N N . LYS A 1 112 ? 1.589 20.884 6.094 1.00 46.28 112 LYS A N 1
ATOM 822 C CA . LYS A 1 112 ? 2.246 20.399 7.314 1.00 46.28 112 LYS A CA 1
ATOM 823 C C . LYS A 1 112 ? 1.267 20.394 8.501 1.00 46.28 112 LYS A C 1
ATOM 825 O O . LYS A 1 112 ? 0.882 21.458 8.973 1.00 46.28 112 LYS A O 1
ATOM 830 N N . GLY A 1 113 ? 0.920 19.207 9.004 1.00 58.31 113 GLY A N 1
ATOM 831 C CA . GLY A 1 113 ? 0.094 19.022 10.208 1.00 58.31 113 GLY A CA 1
ATOM 832 C C . GLY A 1 113 ? -1.127 18.114 10.036 1.00 58.31 113 GLY A C 1
ATOM 833 O O . GLY A 1 113 ? -1.727 17.739 11.039 1.00 58.31 113 GLY A O 1
ATOM 834 N N . SER A 1 114 ? -1.486 17.718 8.809 1.00 74.19 114 SER A N 1
ATOM 835 C CA . SER A 1 114 ? -2.521 16.698 8.602 1.00 74.19 114 SER A CA 1
ATOM 836 C C . SER A 1 114 ? -1.979 15.305 8.928 1.00 74.19 114 SER A C 1
ATOM 838 O O . SER A 1 114 ? -0.938 14.926 8.391 1.00 74.19 114 SER A O 1
ATOM 840 N N . ASN A 1 115 ? -2.705 14.506 9.715 1.00 91.56 115 ASN A N 1
ATOM 841 C CA . ASN A 1 115 ? -2.411 13.079 9.915 1.00 91.56 115 ASN A CA 1
ATOM 842 C C . ASN A 1 115 ? -2.896 12.226 8.723 1.00 91.56 115 ASN A C 1
ATOM 844 O O . ASN A 1 115 ? -3.386 11.119 8.897 1.00 91.56 115 ASN A O 1
ATOM 848 N N . MET A 1 116 ? -2.814 12.776 7.513 1.00 95.00 116 MET A N 1
ATOM 849 C CA . MET A 1 116 ? -3.242 12.162 6.256 1.00 95.00 116 MET A CA 1
ATOM 850 C C . MET A 1 116 ? -2.022 11.674 5.478 1.00 95.00 116 MET A C 1
ATOM 852 O O . MET A 1 116 ? -0.891 12.051 5.788 1.00 95.00 116 MET A O 1
ATOM 856 N N . ALA A 1 117 ? -2.256 10.879 4.435 1.00 96.00 117 ALA A N 1
ATOM 857 C CA . ALA A 1 117 ? -1.198 10.490 3.515 1.00 96.00 117 ALA A CA 1
ATOM 858 C C . ALA A 1 117 ? -0.507 11.720 2.895 1.00 96.00 117 ALA A C 1
ATOM 860 O O . ALA A 1 117 ? -1.181 12.615 2.385 1.00 96.00 117 ALA A O 1
ATOM 861 N N . THR A 1 118 ? 0.827 11.756 2.911 1.00 96.19 118 THR A N 1
ATOM 862 C CA . THR A 1 118 ? 1.619 12.880 2.383 1.00 96.19 118 THR A CA 1
ATOM 863 C C . THR A 1 118 ? 1.527 12.964 0.860 1.00 96.19 118 THR A C 1
ATOM 865 O O . THR A 1 118 ? 1.472 14.062 0.297 1.00 96.19 118 THR A O 1
ATOM 868 N N . ARG A 1 119 ? 1.504 11.806 0.185 1.00 94.50 119 ARG A N 1
ATOM 869 C CA . ARG A 1 119 ? 1.407 11.721 -1.273 1.00 94.50 119 ARG A CA 1
ATOM 870 C C . ARG A 1 119 ? 0.034 12.188 -1.745 1.00 94.50 119 ARG A C 1
ATOM 872 O O . ARG A 1 119 ? -0.995 11.909 -1.136 1.00 94.50 119 ARG A O 1
ATOM 879 N N . THR A 1 120 ? -0.002 12.819 -2.910 1.00 93.75 120 THR A N 1
ATOM 880 C CA . THR A 1 120 ? -1.235 13.028 -3.675 1.00 93.75 120 THR A CA 1
ATOM 881 C C . THR A 1 120 ? -1.140 12.283 -4.998 1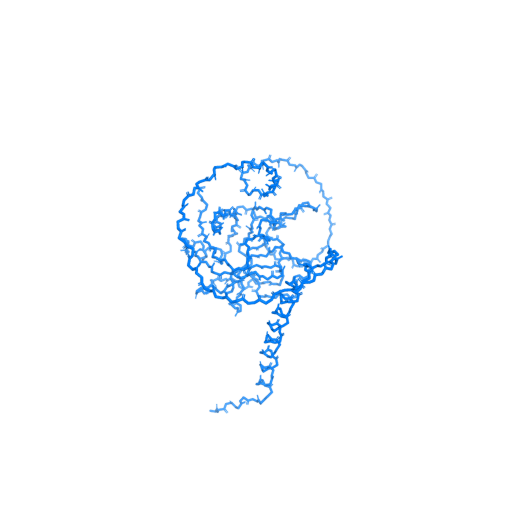.00 93.75 120 THR A C 1
ATOM 883 O O . THR A 1 120 ? -0.078 12.227 -5.615 1.00 93.75 120 THR A O 1
ATOM 886 N N . ILE A 1 121 ? -2.250 11.682 -5.427 1.00 94.75 121 ILE A N 1
ATOM 887 C CA . ILE A 1 121 ? -2.342 10.955 -6.696 1.00 94.75 121 ILE A CA 1
ATOM 888 C C . ILE A 1 121 ? -3.444 11.616 -7.512 1.00 94.75 121 ILE A C 1
ATOM 890 O O . ILE A 1 121 ? -4.597 11.668 -7.089 1.00 94.75 121 ILE A O 1
ATOM 894 N N . LYS A 1 122 ? -3.080 12.141 -8.683 1.00 90.75 122 LYS A N 1
ATOM 895 C CA . LYS A 1 122 ? -4.040 12.646 -9.667 1.00 90.75 122 LYS A CA 1
ATOM 896 C C . LYS A 1 122 ? -4.418 11.499 -10.599 1.00 90.75 122 LYS A C 1
ATOM 898 O O . LYS A 1 122 ? -3.530 10.819 -11.104 1.00 90.75 122 LYS A O 1
ATOM 903 N N . ASN A 1 123 ? -5.713 11.318 -10.853 1.00 91.38 123 ASN A N 1
ATOM 904 C CA . ASN A 1 123 ? -6.237 10.305 -11.780 1.00 91.38 123 ASN A CA 1
ATOM 905 C C . ASN A 1 123 ? -5.823 8.863 -11.418 1.00 91.38 123 ASN A C 1
ATOM 907 O O . ASN A 1 123 ? -5.378 8.104 -12.281 1.00 91.38 123 ASN A O 1
ATOM 911 N N . GLY A 1 124 ? -5.924 8.510 -10.134 1.00 96.12 124 GLY A N 1
ATOM 912 C CA . GLY A 1 124 ? -5.742 7.137 -9.666 1.00 96.12 124 GLY A CA 1
ATOM 913 C C . GLY A 1 124 ? -7.031 6.314 -9.723 1.00 96.12 124 GLY A C 1
ATOM 914 O O . GLY A 1 124 ? -8.115 6.848 -9.959 1.00 96.12 124 GLY A O 1
ATOM 915 N N . THR A 1 125 ? -6.903 5.011 -9.490 1.00 98.56 125 THR A N 1
ATOM 916 C CA . THR A 1 125 ? -8.042 4.094 -9.371 1.00 98.56 125 THR A CA 1
ATOM 917 C C . THR A 1 125 ? -8.415 3.946 -7.902 1.00 98.56 125 THR A C 1
ATOM 919 O O . THR A 1 125 ? -7.590 3.513 -7.097 1.00 98.56 125 THR A O 1
ATOM 922 N N . ALA A 1 126 ? -9.649 4.305 -7.555 1.00 98.56 126 ALA A N 1
ATOM 923 C CA . ALA A 1 126 ? -10.158 4.142 -6.202 1.00 98.56 126 ALA A CA 1
ATOM 924 C C . ALA A 1 126 ? -10.360 2.653 -5.879 1.00 98.56 126 ALA A C 1
ATOM 926 O O . ALA A 1 126 ? -10.960 1.899 -6.650 1.00 98.56 126 ALA A O 1
ATOM 927 N N . ILE A 1 127 ? -9.872 2.251 -4.714 1.00 98.81 127 ILE A N 1
ATOM 928 C CA . ILE A 1 127 ? -10.030 0.922 -4.135 1.00 98.81 127 ILE A CA 1
ATOM 929 C C . ILE A 1 127 ? -10.549 1.048 -2.700 1.00 98.81 127 ILE A C 1
ATOM 931 O O . ILE A 1 127 ? -10.467 2.104 -2.068 1.00 98.81 127 ILE A O 1
ATOM 935 N N . THR A 1 128 ? -11.054 -0.052 -2.163 1.00 98.62 128 THR A N 1
ATOM 936 C CA . THR A 1 128 ? -11.329 -0.186 -0.732 1.00 98.62 128 THR A CA 1
ATOM 937 C C . THR A 1 128 ? -10.489 -1.310 -0.160 1.00 98.62 128 THR A C 1
ATOM 939 O O . THR A 1 128 ? -10.423 -2.389 -0.746 1.00 98.62 128 THR A O 1
ATOM 942 N N . MET A 1 129 ? -9.876 -1.063 0.994 1.00 98.69 129 MET A N 1
ATOM 943 C CA . MET A 1 129 ? -9.235 -2.087 1.810 1.00 98.69 129 MET A CA 1
ATOM 944 C C . MET A 1 129 ? -10.100 -2.347 3.042 1.00 98.69 129 MET A C 1
ATOM 946 O O . MET A 1 129 ? -10.415 -1.422 3.787 1.00 98.69 129 MET A O 1
ATOM 950 N N . THR A 1 130 ? -10.504 -3.591 3.259 1.00 98.62 130 THR A N 1
ATOM 951 C CA . THR A 1 130 ? -11.359 -3.997 4.377 1.00 98.62 130 THR A CA 1
ATOM 952 C C . THR A 1 130 ? -10.577 -4.863 5.355 1.00 98.62 130 THR A C 1
ATOM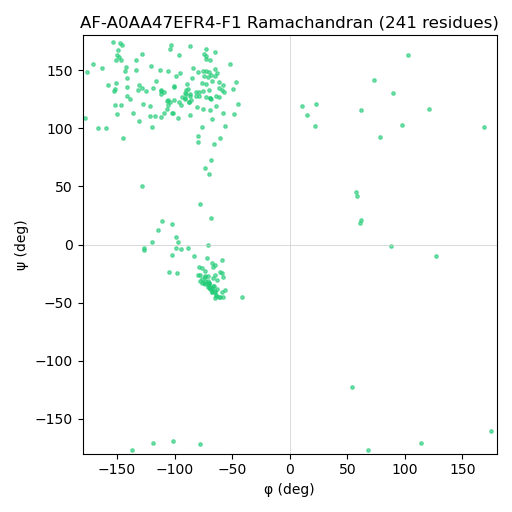 954 O O . THR A 1 130 ? -9.947 -5.840 4.949 1.00 98.62 130 THR A O 1
ATOM 957 N N . VAL A 1 131 ? -10.646 -4.504 6.639 1.00 98.44 131 VAL A N 1
ATOM 958 C CA . VAL A 1 131 ? -10.038 -5.221 7.769 1.00 98.44 131 VAL A CA 1
ATOM 959 C C . VAL A 1 131 ? -11.099 -5.397 8.850 1.00 98.44 131 VAL A C 1
ATOM 961 O O . VAL A 1 131 ? -11.481 -4.427 9.510 1.00 98.44 131 VAL A O 1
ATOM 964 N N . GLY A 1 132 ? -11.612 -6.619 9.010 1.00 96.50 132 GLY A N 1
ATOM 965 C CA . GLY A 1 132 ? -12.816 -6.855 9.814 1.00 96.50 132 GLY A CA 1
ATOM 966 C C . GLY A 1 132 ? -13.964 -5.958 9.334 1.00 96.50 132 GLY A C 1
ATOM 967 O O . GLY A 1 132 ? -14.291 -5.957 8.150 1.00 96.50 132 GLY A O 1
ATOM 968 N N . ASP A 1 133 ? -14.506 -5.138 10.235 1.00 95.75 133 ASP A N 1
ATOM 969 C CA . ASP A 1 133 ? -15.572 -4.169 9.928 1.00 95.75 133 ASP A CA 1
ATOM 970 C C . ASP A 1 133 ? -15.051 -2.793 9.466 1.00 95.75 133 ASP A C 1
ATOM 972 O O . ASP A 1 133 ? -15.831 -1.895 9.137 1.00 95.75 133 ASP A O 1
ATOM 976 N N . THR A 1 134 ? -13.730 -2.591 9.446 1.00 97.50 134 THR A N 1
ATOM 977 C CA . THR A 1 134 ? -13.124 -1.308 9.067 1.00 97.50 134 THR A CA 1
ATOM 978 C C . THR A 1 134 ? -12.919 -1.246 7.560 1.00 97.50 134 THR A C 1
ATOM 980 O O . THR A 1 134 ? -12.209 -2.071 6.988 1.00 97.50 134 THR A O 1
ATOM 983 N N . VAL A 1 135 ? -13.496 -0.228 6.917 1.00 98.06 135 VAL A N 1
ATOM 984 C CA . VAL A 1 135 ? -13.284 0.079 5.495 1.00 98.06 135 VAL A CA 1
ATOM 985 C C . VAL A 1 135 ? -12.350 1.277 5.370 1.00 98.06 135 VAL A C 1
ATOM 987 O O . VAL A 1 135 ? -12.630 2.359 5.884 1.00 98.06 135 VAL A O 1
ATOM 990 N N . ILE A 1 136 ? -11.245 1.077 4.663 1.00 98.31 136 ILE A N 1
ATOM 991 C CA . ILE A 1 136 ? -10.190 2.057 4.432 1.00 98.31 136 ILE A CA 1
ATOM 992 C C . ILE A 1 136 ? -10.232 2.425 2.943 1.00 98.31 136 ILE A C 1
ATOM 994 O O . ILE A 1 136 ? -9.894 1.586 2.101 1.00 98.31 136 ILE A O 1
ATOM 998 N N . PRO A 1 137 ? -10.654 3.647 2.582 1.00 98.31 137 PRO A N 1
ATOM 999 C CA . PRO A 1 137 ? -10.541 4.116 1.210 1.00 98.31 137 PRO A CA 1
ATOM 1000 C C . PRO A 1 137 ? -9.062 4.295 0.847 1.00 98.31 137 PRO A C 1
ATOM 1002 O O . PRO A 1 137 ? -8.254 4.743 1.668 1.00 98.31 137 PRO A O 1
ATOM 1005 N N . ALA A 1 138 ? -8.708 3.934 -0.380 1.00 98.56 138 ALA A N 1
ATOM 1006 C CA . ALA A 1 138 ? -7.367 4.104 -0.913 1.00 98.56 138 ALA A CA 1
ATOM 1007 C C . ALA A 1 138 ? -7.412 4.357 -2.423 1.00 98.56 138 ALA A C 1
ATOM 1009 O O . ALA A 1 138 ? -8.382 4.037 -3.110 1.00 98.56 138 ALA A O 1
ATOM 1010 N N . THR A 1 139 ? -6.322 4.904 -2.946 1.00 98.75 139 THR A N 1
ATOM 1011 C CA . THR A 1 139 ? -6.173 5.215 -4.363 1.00 98.75 139 THR A CA 1
ATOM 1012 C C . THR A 1 139 ? -4.885 4.590 -4.870 1.00 98.75 139 THR A C 1
ATOM 1014 O O . THR A 1 139 ? -3.798 4.914 -4.386 1.00 98.75 139 THR A O 1
ATOM 1017 N N . LEU A 1 140 ? -4.998 3.720 -5.874 1.00 98.75 140 LEU A N 1
ATOM 1018 C CA . LEU A 1 140 ? -3.855 3.192 -6.611 1.00 98.75 140 LEU A CA 1
ATOM 1019 C C . LEU A 1 140 ? -3.457 4.144 -7.746 1.00 98.75 140 LEU A C 1
ATOM 1021 O O . LEU A 1 140 ? -4.305 4.762 -8.391 1.00 98.75 140 LEU A O 1
ATOM 1025 N N . ASN A 1 141 ? -2.157 4.267 -7.999 1.00 98.38 141 ASN A N 1
ATOM 1026 C CA . ASN A 1 141 ? -1.605 4.978 -9.147 1.00 98.38 141 ASN A CA 1
ATOM 1027 C C . ASN A 1 141 ? -1.716 4.119 -10.432 1.00 98.38 141 ASN A C 1
ATOM 1029 O O . ASN A 1 141 ? -2.352 3.068 -10.450 1.00 98.38 141 ASN A O 1
ATOM 1033 N N . ASN A 1 142 ? -1.101 4.570 -11.529 1.00 97.69 142 ASN A N 1
ATOM 1034 C CA . ASN A 1 142 ? -1.178 3.905 -12.838 1.00 97.69 142 ASN A CA 1
ATOM 1035 C C . ASN A 1 142 ? 0.080 3.086 -13.203 1.00 97.69 142 ASN A C 1
ATOM 1037 O O . ASN A 1 142 ? 0.285 2.791 -14.391 1.00 97.69 142 ASN A O 1
ATOM 1041 N N . SER A 1 143 ? 0.921 2.747 -12.216 1.00 97.81 143 SER A N 1
ATOM 1042 C CA . SER A 1 143 ? 2.137 1.947 -12.412 1.00 97.81 143 SER A CA 1
ATOM 1043 C C . SER A 1 143 ? 1.820 0.520 -12.871 1.00 97.81 143 SER A C 1
ATOM 1045 O O . SER A 1 143 ? 0.677 0.048 -12.802 1.00 97.81 143 SER A O 1
ATOM 1047 N N . THR A 1 144 ? 2.847 -0.180 -13.352 1.00 98.62 144 THR A N 1
ATOM 1048 C CA . THR A 1 144 ? 2.740 -1.587 -13.760 1.00 98.62 144 THR A CA 1
ATOM 1049 C C . THR A 1 144 ? 2.281 -2.476 -12.599 1.00 98.62 144 THR A C 1
ATOM 1051 O O . THR A 1 144 ? 1.392 -3.308 -12.787 1.00 98.62 144 THR A O 1
ATOM 1054 N N . SER A 1 145 ? 2.784 -2.239 -11.384 1.00 98.62 145 SER A N 1
ATOM 1055 C CA . SER A 1 145 ? 2.389 -2.988 -10.182 1.00 98.62 145 SER A CA 1
ATOM 1056 C C . SER A 1 145 ? 0.946 -2.732 -9.772 1.00 98.62 145 SER A C 1
ATOM 1058 O O . SER A 1 145 ? 0.225 -3.676 -9.456 1.00 98.62 145 SER A O 1
ATOM 1060 N N . SER A 1 146 ? 0.486 -1.484 -9.857 1.00 98.62 146 SER A N 1
ATOM 1061 C CA . SER A 1 146 ? -0.899 -1.124 -9.541 1.00 98.62 146 SER A CA 1
ATOM 1062 C C . SER A 1 146 ? -1.894 -1.773 -10.493 1.00 98.62 146 SER A C 1
ATOM 1064 O O . SER A 1 146 ? -2.902 -2.322 -10.057 1.00 98.62 146 SER A O 1
ATOM 1066 N N . LYS A 1 147 ? -1.596 -1.777 -11.797 1.00 98.69 147 LYS A N 1
ATOM 1067 C CA . LYS A 1 147 ? -2.428 -2.450 -12.809 1.00 98.69 147 LYS A CA 1
ATOM 1068 C C . LYS A 1 147 ? -2.458 -3.962 -12.617 1.00 98.69 147 LYS A C 1
ATOM 1070 O O . LYS A 1 147 ? -3.511 -4.578 -12.761 1.00 98.69 147 LYS A O 1
ATOM 1075 N N . GLU A 1 148 ? -1.317 -4.552 -12.273 1.00 98.56 148 GLU A N 1
ATOM 1076 C CA . GLU A 1 148 ? -1.238 -5.976 -11.967 1.00 98.56 148 GLU A CA 1
ATOM 1077 C C . GLU A 1 148 ? -2.060 -6.312 -10.711 1.00 98.56 148 GLU A C 1
ATOM 1079 O O . GLU A 1 148 ? -2.850 -7.252 -10.752 1.00 98.56 148 GLU A O 1
ATOM 1084 N N . LEU A 1 149 ? -1.969 -5.517 -9.637 1.00 98.62 149 LEU A N 1
ATOM 1085 C CA . LEU A 1 149 ? -2.800 -5.699 -8.443 1.00 98.62 149 LEU A CA 1
ATOM 1086 C C . LEU A 1 149 ? -4.294 -5.562 -8.771 1.00 98.62 149 LEU A C 1
ATOM 1088 O O . LEU A 1 149 ? -5.080 -6.418 -8.370 1.00 98.62 149 LEU A O 1
ATOM 1092 N N . LEU A 1 150 ? -4.677 -4.545 -9.554 1.00 98.69 150 LEU A N 1
ATOM 1093 C CA . LEU A 1 150 ? -6.056 -4.339 -10.014 1.00 98.69 150 LEU A CA 1
ATOM 1094 C C . LEU A 1 150 ? -6.604 -5.559 -10.768 1.00 98.69 150 LEU A C 1
ATOM 1096 O O . LEU A 1 150 ? -7.754 -5.939 -10.566 1.00 98.69 150 LEU A O 1
ATOM 1100 N N . SER A 1 151 ? -5.778 -6.212 -11.592 1.00 98.50 151 SER A N 1
ATOM 1101 C CA . SER A 1 151 ? -6.181 -7.412 -12.340 1.00 98.50 151 SER A CA 1
ATOM 1102 C C . SER A 1 151 ? -6.446 -8.643 -11.462 1.00 98.50 151 SER A C 1
ATOM 1104 O O . SER A 1 151 ? -7.068 -9.598 -11.922 1.00 98.50 151 SER A O 1
ATOM 1106 N N . ARG A 1 152 ? -5.988 -8.621 -10.203 1.00 98.12 152 ARG A N 1
ATOM 1107 C CA . ARG A 1 152 ? -6.143 -9.711 -9.228 1.00 98.12 152 ARG A CA 1
ATOM 1108 C C . ARG A 1 152 ? -7.306 -9.490 -8.262 1.00 98.12 152 ARG A C 1
ATOM 1110 O O . ARG A 1 152 ? -7.535 -10.345 -7.411 1.00 98.12 152 ARG A O 1
ATOM 1117 N N . LEU A 1 153 ? -8.005 -8.355 -8.341 1.00 98.12 153 LEU A N 1
ATOM 1118 C CA . LEU A 1 153 ? -9.063 -8.033 -7.387 1.00 98.12 153 LEU A CA 1
ATOM 1119 C C . LEU A 1 153 ? -10.313 -8.919 -7.586 1.00 98.12 153 LEU A C 1
ATOM 1121 O O . LEU A 1 153 ? -10.684 -9.202 -8.727 1.00 98.12 153 LEU A O 1
ATOM 1125 N N . PRO A 1 154 ? -11.007 -9.309 -6.496 1.00 98.44 154 PRO A N 1
ATOM 1126 C CA . PRO A 1 154 ? -10.653 -9.026 -5.106 1.00 98.44 154 PRO A CA 1
ATOM 1127 C C . PRO A 1 154 ? -9.447 -9.852 -4.639 1.00 98.44 154 PRO A C 1
ATOM 1129 O O . PRO A 1 154 ? -9.364 -11.049 -4.906 1.00 98.44 154 PRO A O 1
ATOM 1132 N N . TYR A 1 155 ? -8.536 -9.214 -3.906 1.00 98.62 155 TYR A N 1
ATOM 1133 C CA . TYR A 1 155 ? -7.306 -9.843 -3.424 1.00 98.62 155 TYR A CA 1
ATOM 1134 C C . TYR A 1 155 ? -7.193 -9.697 -1.909 1.00 98.62 155 TYR A C 1
ATOM 1136 O O . TYR A 1 155 ? -7.357 -8.598 -1.387 1.00 98.62 155 TYR A O 1
ATOM 1144 N N . THR A 1 156 ? -6.894 -10.789 -1.208 1.00 98.62 156 THR A N 1
ATOM 1145 C CA . THR A 1 156 ? -6.672 -10.774 0.243 1.00 98.62 156 THR A CA 1
ATOM 1146 C C . THR A 1 156 ? -5.212 -11.063 0.547 1.00 98.62 156 THR A C 1
ATOM 1148 O O . THR A 1 156 ? -4.651 -12.030 0.029 1.00 98.62 156 THR A O 1
ATOM 1151 N N . VAL A 1 157 ? -4.613 -10.250 1.413 1.00 98.50 157 VAL A N 1
ATOM 1152 C CA . VAL A 1 157 ? -3.251 -10.447 1.913 1.00 98.50 157 VAL A CA 1
ATOM 1153 C C . VAL A 1 157 ? -3.228 -10.400 3.431 1.00 98.50 157 VAL A C 1
ATOM 1155 O O . VAL A 1 157 ? -3.836 -9.526 4.047 1.00 98.50 157 VAL A O 1
ATOM 1158 N N . HIS A 1 158 ? -2.514 -11.353 4.017 1.00 98.75 158 HIS A N 1
ATOM 1159 C CA . HIS A 1 158 ? -2.242 -11.378 5.443 1.00 98.75 158 HIS A CA 1
ATOM 1160 C C . HIS A 1 158 ? -0.998 -10.536 5.740 1.00 98.75 158 HIS A C 1
ATOM 1162 O O . HIS A 1 158 ? 0.065 -10.796 5.170 1.00 98.75 158 HIS A O 1
ATOM 1168 N N . ILE A 1 159 ? -1.115 -9.547 6.625 1.00 98.69 159 ILE A N 1
ATOM 1169 C CA . ILE A 1 159 ? -0.017 -8.643 6.991 1.00 98.69 159 ILE A CA 1
ATOM 1170 C C . ILE A 1 159 ? 0.080 -8.472 8.508 1.00 98.69 159 ILE A C 1
ATOM 1172 O O . ILE A 1 159 ? -0.913 -8.532 9.234 1.00 98.69 159 ILE A O 1
ATOM 1176 N N . ASN A 1 160 ? 1.297 -8.236 8.992 1.00 98.69 160 ASN A N 1
ATOM 1177 C CA . ASN A 1 160 ? 1.586 -8.031 10.408 1.00 98.69 160 ASN A CA 1
ATOM 1178 C C . ASN A 1 160 ? 2.035 -6.598 10.663 1.00 98.69 160 ASN A C 1
ATOM 1180 O O . ASN A 1 160 ? 2.634 -5.958 9.802 1.00 98.69 160 ASN A O 1
ATOM 1184 N N . ARG A 1 161 ? 1.746 -6.105 11.867 1.00 98.31 161 ARG A N 1
ATOM 1185 C CA . ARG A 1 161 ? 2.117 -4.767 12.314 1.00 98.31 161 ARG A CA 1
ATOM 1186 C C . ARG A 1 161 ? 3.582 -4.709 12.731 1.00 98.31 161 ARG A C 1
ATOM 1188 O O . ARG A 1 161 ? 4.011 -5.456 13.612 1.00 98.31 161 ARG A O 1
ATOM 1195 N N . PHE A 1 162 ? 4.282 -3.709 12.216 1.00 97.06 162 PHE A N 1
ATOM 1196 C CA . PHE A 1 162 ? 5.600 -3.283 12.672 1.00 97.06 162 PHE A CA 1
ATOM 1197 C C . PHE A 1 162 ? 5.550 -1.835 13.179 1.00 97.06 162 PHE A C 1
ATOM 1199 O O . PHE A 1 162 ? 4.480 -1.258 13.393 1.00 97.06 162 PHE A O 1
ATOM 1206 N N . SER A 1 163 ? 6.714 -1.245 13.459 1.00 95.38 163 SER A N 1
ATOM 1207 C CA . SER A 1 163 ? 6.798 0.095 14.053 1.00 95.38 163 SER A CA 1
ATOM 1208 C C . SER A 1 163 ? 6.219 1.193 13.160 1.00 95.38 163 SER A C 1
ATOM 1210 O O . SER A 1 163 ? 5.582 2.102 13.683 1.00 95.38 163 SER A O 1
ATOM 1212 N N . HIS A 1 164 ? 6.425 1.108 11.843 1.00 96.31 164 HIS A N 1
ATOM 1213 C CA . HIS A 1 164 ? 6.051 2.153 10.880 1.00 96.31 164 HIS A CA 1
ATOM 1214 C C . HIS A 1 164 ? 5.179 1.663 9.719 1.00 96.31 164 HIS A C 1
ATOM 1216 O O . HIS A 1 164 ? 4.715 2.482 8.922 1.00 96.31 164 HIS A O 1
ATOM 1222 N N . ASP A 1 165 ? 4.932 0.357 9.634 1.00 98.00 165 ASP A N 1
ATOM 1223 C CA . ASP A 1 165 ? 4.140 -0.246 8.572 1.00 98.00 165 ASP A CA 1
ATOM 1224 C C . ASP A 1 165 ? 3.318 -1.449 9.045 1.00 98.00 165 ASP A C 1
ATOM 1226 O O . ASP A 1 165 ? 3.430 -1.919 10.183 1.00 98.00 165 ASP A O 1
ATOM 1230 N N . TYR A 1 166 ? 2.452 -1.904 8.147 1.00 98.69 166 TYR A N 1
ATOM 1231 C CA . TYR A 1 166 ? 2.011 -3.288 8.107 1.00 98.69 166 TYR A CA 1
ATOM 1232 C C . TYR A 1 166 ? 2.561 -3.927 6.845 1.00 98.69 166 TYR A C 1
ATOM 1234 O O . TYR A 1 166 ? 2.393 -3.349 5.771 1.00 98.69 166 TYR A O 1
ATOM 1242 N N . SER A 1 167 ? 3.137 -5.120 6.954 1.00 98.25 167 SER A N 1
ATOM 1243 C CA . SER A 1 167 ? 3.706 -5.832 5.809 1.00 98.25 167 SER A CA 1
ATOM 1244 C C . SER A 1 167 ? 3.479 -7.339 5.877 1.00 98.25 167 SER A C 1
ATOM 1246 O O . SER A 1 167 ? 3.314 -7.934 6.948 1.00 98.25 167 SER A O 1
ATOM 1248 N N . GLY A 1 168 ? 3.435 -7.970 4.707 1.00 98.19 168 GLY A N 1
ATOM 1249 C CA . GLY A 1 168 ? 3.298 -9.415 4.579 1.00 98.19 168 GLY A CA 1
ATOM 1250 C C . GLY A 1 168 ? 3.501 -9.896 3.150 1.00 98.19 168 GLY A C 1
ATOM 1251 O O . GLY A 1 168 ? 3.322 -9.145 2.190 1.00 98.19 168 GLY A O 1
ATOM 1252 N N . VAL A 1 169 ? 3.902 -11.160 3.024 1.00 98.06 169 VAL A N 1
ATOM 1253 C CA . VAL A 1 169 ? 4.236 -11.795 1.744 1.00 98.06 169 VAL A CA 1
ATOM 1254 C C . VAL A 1 169 ? 2.978 -11.983 0.902 1.00 98.06 169 VAL A C 1
ATOM 1256 O O . VAL A 1 169 ? 2.015 -12.622 1.331 1.00 98.06 169 VAL A O 1
ATOM 1259 N N . MET A 1 170 ? 2.999 -11.477 -0.328 1.00 97.81 170 MET A N 1
ATOM 1260 C CA . MET A 1 170 ? 1.986 -11.805 -1.326 1.00 97.81 170 MET A CA 1
ATOM 1261 C C . MET A 1 170 ? 2.187 -13.234 -1.837 1.00 97.81 170 MET A C 1
ATOM 1263 O O . MET A 1 170 ? 3.313 -13.709 -1.947 1.00 97.81 170 MET A O 1
ATOM 1267 N N . LYS A 1 171 ? 1.105 -13.919 -2.226 1.00 95.00 171 LYS A N 1
ATOM 1268 C CA . LYS A 1 171 ? 1.200 -15.286 -2.767 1.00 95.00 171 LYS A CA 1
ATOM 1269 C C . LYS A 1 171 ? 2.100 -15.355 -4.007 1.00 95.00 171 LYS A C 1
ATOM 1271 O O . LYS A 1 171 ? 2.944 -16.238 -4.101 1.00 95.00 171 LYS A O 1
ATOM 1276 N N . ASP A 1 172 ? 1.920 -14.402 -4.918 1.00 96.06 172 ASP A N 1
ATOM 1277 C CA . ASP A 1 172 ? 2.648 -14.296 -6.180 1.00 96.06 172 ASP A CA 1
ATOM 1278 C C . ASP A 1 172 ? 3.174 -12.861 -6.348 1.00 96.06 172 ASP A C 1
ATOM 1280 O O . ASP A 1 172 ? 2.413 -11.917 -6.095 1.00 96.06 172 ASP A O 1
ATOM 1284 N N . PRO A 1 173 ? 4.422 -12.657 -6.808 1.00 97.12 173 PRO A N 1
ATOM 1285 C CA . PRO A 1 173 ? 4.982 -11.323 -6.986 1.00 97.12 173 PRO A CA 1
ATOM 1286 C C . PRO A 1 173 ? 4.240 -10.496 -8.026 1.00 97.12 173 PRO A C 1
ATOM 1288 O O . PRO A 1 173 ? 3.695 -11.016 -9.006 1.00 97.12 173 PRO A O 1
ATOM 1291 N N . LEU A 1 174 ? 4.199 -9.185 -7.799 1.00 98.25 174 LEU A N 1
ATOM 1292 C CA . LEU A 1 174 ? 3.685 -8.228 -8.768 1.00 98.25 174 LEU A CA 1
ATOM 1293 C C . LEU A 1 174 ? 4.744 -7.936 -9.832 1.00 98.25 174 LEU A C 1
ATOM 1295 O O . LEU A 1 174 ? 5.945 -7.932 -9.565 1.00 98.25 174 LEU A O 1
ATOM 1299 N N . LYS A 1 175 ? 4.284 -7.653 -11.053 1.00 98.31 175 LYS A N 1
ATOM 1300 C CA . LYS A 1 175 ? 5.135 -7.046 -12.080 1.00 98.31 175 LYS A CA 1
ATOM 1301 C C . LYS A 1 175 ? 5.438 -5.604 -11.680 1.00 98.31 175 LYS A C 1
ATOM 1303 O O . LYS A 1 175 ? 4.591 -4.943 -11.085 1.00 98.31 175 LYS A O 1
ATOM 1308 N N . TYR A 1 176 ? 6.606 -5.096 -12.039 1.00 98.12 176 TYR A N 1
ATOM 1309 C CA . TYR A 1 176 ? 7.013 -3.710 -11.802 1.00 98.12 176 TYR A CA 1
ATOM 1310 C C . TYR A 1 176 ? 7.972 -3.266 -12.910 1.00 98.12 176 TYR A C 1
ATOM 1312 O O . TYR A 1 176 ? 8.537 -4.102 -13.617 1.00 98.12 176 TYR A O 1
ATOM 1320 N N . ASP A 1 177 ? 8.162 -1.955 -13.040 1.00 98.19 177 ASP A N 1
ATOM 1321 C CA . ASP A 1 177 ? 9.208 -1.383 -13.883 1.00 98.19 177 ASP A CA 1
ATOM 1322 C C . ASP A 1 177 ? 10.389 -0.959 -13.002 1.00 98.19 177 ASP A C 1
ATOM 1324 O O . ASP A 1 177 ? 10.191 -0.304 -11.983 1.00 98.19 177 ASP A O 1
ATOM 1328 N N . GLU A 1 178 ? 11.627 -1.262 -13.404 1.00 97.75 178 GLU A N 1
ATOM 1329 C CA . GLU A 1 178 ? 12.832 -0.918 -12.616 1.00 97.75 178 GLU A CA 1
ATOM 1330 C C . GLU A 1 178 ? 12.961 0.587 -12.330 1.00 97.75 178 GLU A C 1
ATOM 1332 O O . GLU A 1 178 ? 13.508 0.997 -11.313 1.00 97.75 178 GLU A O 1
ATOM 1337 N N . LYS A 1 179 ? 12.416 1.436 -13.209 1.00 97.62 179 LYS A N 1
ATOM 1338 C CA . LYS A 1 179 ? 12.398 2.897 -13.021 1.00 97.62 179 LYS A CA 1
ATOM 1339 C C . LYS A 1 179 ? 11.523 3.353 -11.843 1.00 97.62 179 LYS A C 1
ATOM 1341 O O . LYS A 1 179 ? 11.667 4.493 -11.411 1.00 97.62 179 LYS A O 1
ATOM 1346 N N . ASP A 1 180 ? 10.599 2.503 -11.394 1.00 97.44 180 ASP A N 1
ATOM 1347 C CA . ASP A 1 180 ? 9.676 2.784 -10.292 1.00 97.44 180 ASP A CA 1
ATOM 1348 C C . ASP A 1 180 ? 10.224 2.255 -8.953 1.00 97.44 180 ASP A C 1
ATOM 1350 O O . ASP A 1 180 ? 9.611 2.484 -7.913 1.00 97.44 180 ASP A O 1
ATOM 1354 N N . VAL A 1 181 ? 11.379 1.573 -8.964 1.00 98.25 181 VAL A N 1
ATOM 1355 C CA . VAL A 1 181 ? 12.070 1.111 -7.755 1.00 98.25 181 VAL A CA 1
ATOM 1356 C C . VAL A 1 181 ? 12.827 2.277 -7.127 1.00 98.25 181 VAL A C 1
ATOM 1358 O O . VAL A 1 181 ? 13.608 2.971 -7.786 1.00 98.25 181 VAL A O 1
ATOM 1361 N N . HIS A 1 182 ? 12.607 2.503 -5.836 1.00 97.75 182 HIS A N 1
ATOM 1362 C CA . HIS A 1 182 ? 13.239 3.591 -5.102 1.00 97.75 182 HIS A CA 1
ATOM 1363 C C . HIS A 1 182 ? 13.507 3.240 -3.637 1.00 97.75 182 HIS A C 1
ATOM 1365 O O . HIS A 1 182 ? 13.078 2.213 -3.113 1.00 97.75 182 HIS A O 1
ATOM 1371 N N . ASN A 1 183 ? 14.209 4.151 -2.964 1.00 98.19 183 ASN A N 1
ATOM 1372 C CA . ASN A 1 183 ? 14.383 4.106 -1.522 1.00 98.19 183 ASN A CA 1
ATOM 1373 C C . ASN A 1 183 ? 13.343 4.975 -0.812 1.00 98.19 183 ASN A C 1
ATOM 1375 O O . ASN A 1 183 ? 12.977 6.052 -1.295 1.00 98.19 183 ASN A O 1
ATOM 1379 N N . GLY A 1 184 ? 12.954 4.543 0.382 1.00 97.69 184 GLY A N 1
ATOM 1380 C CA . GLY A 1 184 ? 12.030 5.236 1.268 1.00 97.69 184 GLY A CA 1
ATOM 1381 C C . GLY A 1 184 ? 10.594 5.297 0.770 1.00 97.69 184 GLY A C 1
ATOM 1382 O O . GLY A 1 184 ? 10.239 4.733 -0.260 1.00 97.69 184 GLY A O 1
ATOM 1383 N N . TRP A 1 185 ? 9.761 5.989 1.538 1.00 98.00 185 TRP A N 1
ATOM 1384 C CA . TRP A 1 185 ? 8.327 6.123 1.304 1.00 98.00 185 TRP A CA 1
ATOM 1385 C C . TRP A 1 185 ? 7.810 7.461 1.812 1.00 98.00 185 TRP A C 1
ATOM 1387 O O . TRP A 1 185 ? 8.480 8.154 2.580 1.00 98.00 185 TRP A O 1
ATOM 1397 N N . MET A 1 186 ? 6.587 7.790 1.410 1.00 97.81 186 MET A N 1
ATOM 1398 C CA . MET A 1 186 ? 5.778 8.828 2.032 1.00 97.81 186 MET A CA 1
ATOM 1399 C C . MET A 1 186 ? 4.777 8.200 3.006 1.00 97.81 186 MET A C 1
ATOM 1401 O O . MET A 1 186 ? 4.279 7.099 2.775 1.00 97.81 186 MET A O 1
ATOM 1405 N N . ASN A 1 187 ? 4.474 8.879 4.115 1.00 98.19 187 ASN A N 1
ATOM 1406 C CA . ASN A 1 187 ? 3.463 8.392 5.049 1.00 98.19 187 ASN A CA 1
ATOM 1407 C C . ASN A 1 187 ? 2.123 8.253 4.312 1.00 98.19 187 ASN A C 1
ATOM 1409 O O . ASN A 1 187 ? 1.694 9.158 3.597 1.00 98.19 187 ASN A O 1
ATOM 1413 N N . GLY A 1 188 ? 1.466 7.119 4.505 1.00 98.19 188 GLY A N 1
ATOM 1414 C CA . GLY A 1 188 ? 0.248 6.709 3.821 1.00 98.19 188 GLY A CA 1
ATOM 1415 C C . GLY A 1 188 ? 0.461 5.963 2.504 1.00 98.19 188 GLY A C 1
ATOM 1416 O O . GLY A 1 188 ? -0.539 5.578 1.903 1.00 98.19 188 GLY A O 1
ATOM 1417 N N . ASP A 1 189 ? 1.700 5.753 2.050 1.00 98.69 189 ASP A N 1
ATOM 1418 C CA . ASP A 1 189 ? 1.980 4.985 0.833 1.00 98.69 189 ASP A CA 1
ATOM 1419 C C . ASP A 1 189 ? 1.573 3.504 0.981 1.00 98.69 189 ASP A C 1
ATOM 1421 O O . ASP A 1 189 ? 1.700 2.888 2.043 1.00 98.69 189 ASP A O 1
ATOM 1425 N N . ILE A 1 190 ? 1.101 2.934 -0.128 1.00 98.75 190 ILE A N 1
ATOM 1426 C CA . ILE A 1 190 ? 0.914 1.495 -0.328 1.00 98.75 190 ILE A CA 1
ATOM 1427 C C . ILE A 1 190 ? 2.014 1.042 -1.283 1.00 98.75 190 ILE A C 1
ATOM 1429 O O . ILE A 1 190 ? 2.043 1.489 -2.435 1.00 98.75 190 ILE A O 1
ATOM 1433 N N . ASN A 1 191 ? 2.899 0.165 -0.820 1.00 98.62 191 ASN A N 1
ATOM 1434 C CA . ASN A 1 191 ? 4.082 -0.257 -1.561 1.00 98.62 191 ASN A CA 1
ATOM 1435 C C . ASN A 1 191 ? 4.106 -1.762 -1.818 1.00 98.62 191 ASN A C 1
ATOM 1437 O O . ASN A 1 191 ? 3.550 -2.563 -1.063 1.00 98.62 191 ASN A O 1
ATOM 1441 N N . PHE A 1 192 ? 4.795 -2.115 -2.897 1.00 98.62 192 PHE A N 1
ATOM 1442 C CA . PHE A 1 192 ? 5.288 -3.451 -3.170 1.00 98.62 192 PHE A CA 1
ATOM 1443 C C . PHE A 1 192 ? 6.805 -3.475 -2.949 1.00 98.62 192 PHE A C 1
ATOM 1445 O O . PHE A 1 192 ? 7.513 -2.675 -3.561 1.00 98.62 192 PHE A O 1
ATOM 1452 N N . GLU A 1 193 ? 7.305 -4.367 -2.091 1.00 97.56 193 GLU A N 1
ATOM 1453 C CA . GLU A 1 193 ? 8.747 -4.561 -1.886 1.00 97.56 193 GLU A CA 1
ATOM 1454 C C . GLU A 1 193 ? 9.231 -5.797 -2.644 1.00 97.56 193 GLU A C 1
ATOM 1456 O O . GLU A 1 193 ? 8.848 -6.931 -2.335 1.00 97.56 193 GLU A O 1
ATOM 1461 N N . ARG A 1 194 ? 10.063 -5.578 -3.663 1.00 95.12 194 ARG A N 1
ATOM 1462 C CA . ARG A 1 194 ? 10.360 -6.598 -4.682 1.00 95.12 194 ARG A CA 1
ATOM 1463 C C . ARG A 1 194 ? 11.267 -7.738 -4.216 1.00 95.12 194 ARG A C 1
ATOM 1465 O O . ARG A 1 194 ? 11.135 -8.843 -4.736 1.00 95.12 194 ARG A O 1
ATOM 1472 N N . ASP A 1 195 ? 12.145 -7.501 -3.244 1.00 92.88 195 ASP A N 1
ATOM 1473 C CA . ASP A 1 195 ? 13.114 -8.506 -2.780 1.00 92.88 195 ASP A CA 1
ATOM 1474 C C . ASP A 1 195 ? 12.469 -9.611 -1.938 1.00 92.88 195 ASP A C 1
ATOM 1476 O O . ASP A 1 195 ? 12.896 -10.766 -1.970 1.00 92.88 195 ASP A O 1
ATOM 1480 N N . VAL A 1 196 ? 11.413 -9.260 -1.206 1.00 95.06 196 VAL A N 1
ATOM 1481 C CA . VAL A 1 196 ? 10.711 -10.161 -0.281 1.00 95.06 196 VAL A CA 1
ATOM 1482 C C . VAL A 1 196 ? 9.242 -10.366 -0.643 1.00 95.06 196 VAL A C 1
ATOM 1484 O O . VAL A 1 196 ? 8.536 -11.105 0.043 1.00 95.06 196 VAL A O 1
ATOM 1487 N N . ASN A 1 197 ? 8.791 -9.769 -1.750 1.00 97.25 197 ASN A N 1
ATOM 1488 C CA . ASN A 1 197 ? 7.427 -9.870 -2.257 1.00 97.25 197 ASN A CA 1
ATOM 1489 C C . ASN A 1 197 ? 6.378 -9.371 -1.241 1.00 97.25 197 ASN A C 1
ATOM 1491 O O . ASN A 1 197 ? 5.345 -10.009 -1.025 1.00 97.25 197 ASN A O 1
ATOM 1495 N N . TYR A 1 198 ? 6.661 -8.257 -0.561 1.00 98.25 198 TYR A N 1
ATOM 1496 C CA . TYR A 1 198 ? 5.752 -7.727 0.455 1.00 98.25 198 TYR A CA 1
ATOM 1497 C C . TYR A 1 198 ? 4.730 -6.766 -0.139 1.00 98.25 198 TYR A C 1
ATOM 1499 O O . TYR A 1 198 ? 5.068 -5.903 -0.946 1.00 98.25 198 TYR A O 1
ATOM 1507 N N . PHE A 1 199 ? 3.487 -6.889 0.323 1.00 98.69 199 PHE A N 1
ATOM 1508 C CA . PHE A 1 199 ? 2.511 -5.806 0.287 1.00 98.69 199 PHE A CA 1
ATOM 1509 C C . PHE A 1 199 ? 2.622 -5.025 1.594 1.00 98.69 199 PHE A C 1
ATOM 1511 O O . PHE A 1 199 ? 2.511 -5.623 2.668 1.00 98.69 199 PHE A O 1
ATOM 1518 N N . THR A 1 200 ? 2.807 -3.711 1.502 1.00 98.56 200 THR A N 1
ATOM 1519 C CA . THR A 1 200 ? 3.129 -2.873 2.660 1.00 98.56 200 THR A CA 1
ATOM 1520 C C . THR A 1 200 ? 2.244 -1.625 2.707 1.00 98.56 200 THR A C 1
ATOM 1522 O O . THR A 1 200 ? 2.111 -0.922 1.707 1.00 98.56 200 THR A O 1
ATOM 1525 N N . ILE A 1 201 ? 1.669 -1.317 3.875 1.00 98.69 201 ILE A N 1
ATOM 1526 C CA . ILE A 1 201 ? 0.981 -0.045 4.162 1.00 98.69 201 ILE A CA 1
ATOM 1527 C C . ILE A 1 201 ? 1.838 0.756 5.145 1.00 98.69 201 ILE A C 1
ATOM 1529 O O . ILE A 1 201 ? 1.982 0.362 6.302 1.00 98.69 201 ILE A O 1
ATOM 1533 N N . LEU A 1 202 ? 2.380 1.889 4.701 1.00 98.50 202 LEU A N 1
ATOM 1534 C CA . LEU A 1 202 ? 3.367 2.681 5.443 1.00 98.50 202 LEU A CA 1
ATOM 1535 C C . LEU A 1 202 ? 2.677 3.868 6.105 1.00 98.50 202 LEU A C 1
ATOM 1537 O O . LEU A 1 202 ? 2.027 4.653 5.426 1.00 98.50 202 LEU A O 1
ATOM 1541 N N . PHE A 1 203 ? 2.790 4.032 7.422 1.00 97.50 203 PHE A N 1
ATOM 1542 C CA . PHE A 1 203 ? 2.040 5.059 8.164 1.00 97.50 203 PHE A CA 1
ATOM 1543 C C . PHE A 1 203 ? 2.918 5.984 9.023 1.00 97.50 203 PHE A C 1
ATOM 1545 O O . PHE A 1 203 ? 2.390 6.901 9.658 1.00 97.50 203 PHE A O 1
ATOM 1552 N N . GLU A 1 204 ? 4.235 5.760 9.083 1.00 96.81 204 GLU A N 1
ATOM 1553 C CA . GLU A 1 204 ? 5.157 6.555 9.907 1.00 96.81 204 GLU A CA 1
ATOM 1554 C C . GLU A 1 204 ? 6.598 6.558 9.362 1.00 96.81 204 GLU A C 1
ATOM 1556 O O . GLU A 1 204 ? 6.915 5.869 8.400 1.00 96.81 204 GLU A O 1
ATOM 1561 N N . ASP A 1 205 ? 7.477 7.355 9.980 1.00 96.62 205 ASP A N 1
ATOM 1562 C CA . ASP A 1 205 ? 8.922 7.415 9.715 1.00 96.62 205 ASP A CA 1
ATOM 1563 C C . ASP A 1 205 ? 9.367 7.818 8.290 1.00 96.62 205 ASP A C 1
ATOM 1565 O O . ASP A 1 205 ? 10.552 7.703 7.968 1.00 96.62 205 ASP A O 1
ATOM 1569 N N . GLU A 1 206 ? 8.493 8.439 7.483 1.00 96.44 206 GLU A N 1
ATOM 1570 C CA . GLU A 1 206 ? 8.816 8.983 6.145 1.00 96.44 206 GLU A CA 1
ATOM 1571 C C . GLU A 1 206 ? 10.181 9.701 6.077 1.00 96.44 206 GLU A C 1
ATOM 1573 O O . GLU A 1 206 ? 10.988 9.440 5.188 1.00 96.44 206 GLU A O 1
ATOM 1578 N N . LYS A 1 207 ? 10.513 10.560 7.052 1.00 95.88 207 LYS A N 1
ATOM 1579 C CA . LYS A 1 207 ? 11.775 11.332 7.046 1.00 95.88 207 LYS A CA 1
ATOM 1580 C C . LYS A 1 207 ? 13.041 10.475 7.151 1.00 95.88 207 LYS A C 1
ATOM 1582 O O . LYS A 1 207 ? 14.105 10.918 6.727 1.00 95.88 207 LYS A O 1
ATOM 1587 N N . LYS A 1 208 ? 12.941 9.291 7.756 1.00 96.06 208 LYS A N 1
ATOM 1588 C CA . LYS A 1 208 ? 14.057 8.352 7.958 1.00 96.06 208 LYS A CA 1
ATOM 1589 C C . LYS A 1 208 ? 14.027 7.203 6.952 1.00 96.06 208 LYS A C 1
ATOM 1591 O O . LYS A 1 208 ? 14.995 6.457 6.861 1.00 96.06 208 LYS A O 1
ATOM 1596 N N . SER A 1 209 ? 12.947 7.091 6.181 1.00 97.56 209 SER A N 1
ATOM 1597 C CA . SER A 1 209 ? 12.655 5.951 5.317 1.00 97.56 209 SER A CA 1
ATOM 1598 C C . SER A 1 209 ? 13.692 5.687 4.220 1.00 97.56 209 SER A C 1
ATOM 1600 O O . SER A 1 209 ? 13.829 4.558 3.770 1.00 97.56 209 SER A O 1
ATOM 1602 N N . LYS A 1 210 ? 14.471 6.693 3.798 1.00 97.25 210 LYS A N 1
ATOM 1603 C CA . LYS A 1 210 ? 15.427 6.586 2.674 1.00 97.25 210 LYS A CA 1
ATOM 1604 C C . LYS A 1 210 ? 16.510 5.507 2.833 1.00 97.25 210 LYS A C 1
ATOM 1606 O O . LYS A 1 210 ? 17.214 5.216 1.867 1.00 97.25 210 LYS A O 1
ATOM 1611 N N . ILE A 1 211 ? 16.680 4.953 4.031 1.00 96.75 211 ILE A N 1
ATOM 1612 C CA . ILE A 1 211 ? 17.594 3.832 4.282 1.00 96.75 211 ILE A CA 1
ATOM 1613 C C . ILE A 1 211 ? 17.042 2.487 3.789 1.00 96.75 211 ILE A C 1
ATOM 1615 O O . ILE A 1 211 ? 17.820 1.558 3.600 1.00 96.75 211 ILE A O 1
ATOM 1619 N N . TYR A 1 212 ? 15.728 2.382 3.587 1.00 95.94 212 TYR A N 1
ATOM 1620 C CA . TYR A 1 212 ? 15.054 1.179 3.108 1.00 95.94 212 TYR A CA 1
ATOM 1621 C C . TYR A 1 212 ? 14.911 1.253 1.586 1.00 95.94 212 TYR A C 1
ATOM 1623 O O . TYR A 1 212 ? 14.442 2.266 1.065 1.00 95.94 212 TYR A O 1
ATOM 1631 N N . GLY A 1 213 ? 15.368 0.218 0.882 1.00 96.31 213 GLY A N 1
ATOM 1632 C CA . GLY A 1 213 ? 15.348 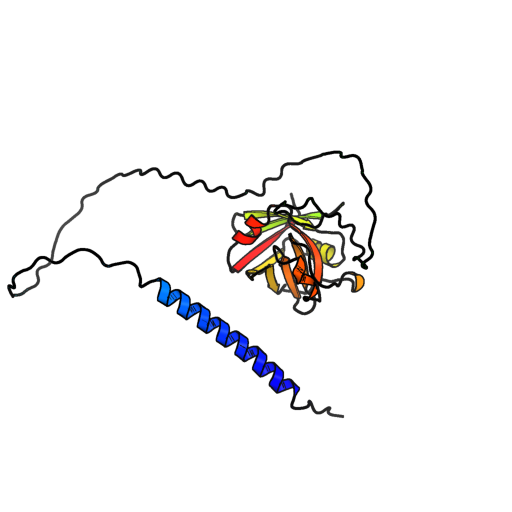0.130 -0.580 1.00 96.31 213 GLY A CA 1
ATOM 1633 C C . GLY A 1 213 ? 14.212 -0.737 -1.110 1.00 96.31 213 GLY A C 1
ATOM 1634 O O . GLY A 1 213 ? 13.320 -1.129 -0.358 1.00 96.31 213 GLY A O 1
ATOM 1635 N N . GLU A 1 214 ? 14.284 -1.041 -2.406 1.00 97.50 214 GLU A N 1
ATOM 1636 C CA . GLU A 1 214 ? 13.433 -2.036 -3.078 1.00 97.50 214 GLU A CA 1
ATOM 1637 C C . GLU A 1 214 ? 11.929 -1.728 -3.051 1.00 97.50 214 GLU A C 1
ATOM 1639 O O . GLU A 1 214 ? 11.096 -2.615 -3.245 1.00 97.50 214 GLU A O 1
ATOM 1644 N N . GLN A 1 215 ? 11.578 -0.458 -2.840 1.00 98.12 215 GLN A N 1
ATOM 1645 C CA . GLN A 1 215 ? 10.200 0.001 -2.741 1.00 98.12 215 GLN A CA 1
ATOM 1646 C C . GLN A 1 215 ? 9.649 0.354 -4.120 1.00 98.12 215 GLN A C 1
ATOM 1648 O O . GLN A 1 215 ? 10.279 1.096 -4.873 1.00 98.12 215 GLN A O 1
ATOM 1653 N N . VAL A 1 216 ? 8.438 -0.114 -4.416 1.00 98.56 216 VAL A N 1
ATOM 1654 C CA . VAL A 1 216 ? 7.644 0.313 -5.571 1.00 98.56 216 VAL A CA 1
ATOM 1655 C C . VAL A 1 216 ? 6.318 0.864 -5.064 1.00 98.56 216 VAL A C 1
ATOM 1657 O O . VAL A 1 216 ? 5.475 0.114 -4.564 1.00 98.56 216 VAL A O 1
ATOM 1660 N N . ASN A 1 217 ? 6.104 2.176 -5.188 1.00 98.56 217 ASN A N 1
ATOM 1661 C CA . ASN A 1 217 ? 4.831 2.773 -4.798 1.00 98.56 217 ASN A CA 1
ATOM 1662 C C . ASN A 1 217 ? 3.699 2.353 -5.746 1.00 98.56 217 ASN A C 1
ATOM 1664 O O . ASN A 1 217 ? 3.754 2.559 -6.961 1.00 98.56 217 ASN A O 1
ATOM 1668 N N . MET A 1 218 ? 2.628 1.813 -5.172 1.00 98.62 218 MET A N 1
ATOM 1669 C CA . MET A 1 218 ? 1.405 1.458 -5.892 1.00 98.62 218 MET A CA 1
ATOM 1670 C C . MET A 1 218 ? 0.271 2.440 -5.629 1.00 98.62 218 MET A C 1
ATOM 1672 O O . MET A 1 218 ? -0.649 2.561 -6.429 1.00 98.62 218 MET A O 1
ATOM 1676 N N . GLY A 1 219 ? 0.297 3.158 -4.514 1.00 98.62 219 GLY A N 1
ATOM 1677 C CA . GLY A 1 219 ? -0.817 4.019 -4.162 1.00 98.62 219 GLY A CA 1
ATOM 1678 C C . GLY A 1 219 ? -0.665 4.670 -2.807 1.00 98.62 219 GLY A C 1
ATOM 1679 O O . GLY A 1 219 ? 0.435 4.752 -2.258 1.00 98.62 219 GLY A O 1
ATOM 1680 N N . LYS A 1 220 ? -1.796 5.117 -2.271 1.00 98.62 220 LYS A N 1
ATOM 1681 C CA . LYS A 1 220 ? -1.893 5.652 -0.919 1.00 98.62 220 LYS A CA 1
ATOM 1682 C C . LYS A 1 220 ? -3.238 5.342 -0.277 1.00 98.62 220 LYS A C 1
ATOM 1684 O O . LYS A 1 220 ? -4.231 5.153 -0.978 1.00 98.62 220 LYS A O 1
ATOM 1689 N N . VAL A 1 221 ? -3.281 5.386 1.048 1.00 98.44 221 VAL A N 1
ATOM 1690 C CA . VAL A 1 221 ? -4.541 5.462 1.797 1.00 98.44 221 VAL A CA 1
ATOM 1691 C C . VAL A 1 221 ? -5.145 6.868 1.717 1.00 98.44 221 VAL A C 1
ATOM 1693 O O . VAL A 1 221 ? -4.438 7.875 1.621 1.00 98.44 221 VAL A O 1
ATOM 1696 N N . ASP A 1 222 ? -6.473 6.942 1.768 1.00 97.19 222 ASP A N 1
ATOM 1697 C CA . ASP A 1 222 ? -7.247 8.181 1.622 1.00 97.19 222 ASP A CA 1
ATOM 1698 C C . ASP A 1 222 ? -7.935 8.614 2.921 1.00 97.19 222 ASP A C 1
ATOM 1700 O O . ASP A 1 222 ? -8.876 9.405 2.898 1.00 97.19 222 ASP A O 1
ATOM 1704 N N . CYS A 1 223 ? -7.468 8.124 4.069 1.00 95.31 223 CYS A N 1
ATOM 1705 C CA . CYS A 1 223 ? -7.974 8.565 5.359 1.00 95.31 223 CYS A CA 1
ATOM 1706 C C . CYS A 1 223 ? -6.884 8.802 6.404 1.00 95.31 223 CYS A C 1
ATOM 1708 O O . CYS A 1 223 ? -5.690 8.764 6.103 1.00 95.31 223 CYS A O 1
ATOM 1710 N N . ASP A 1 224 ? -7.322 9.136 7.617 1.00 96.56 224 ASP A N 1
ATOM 1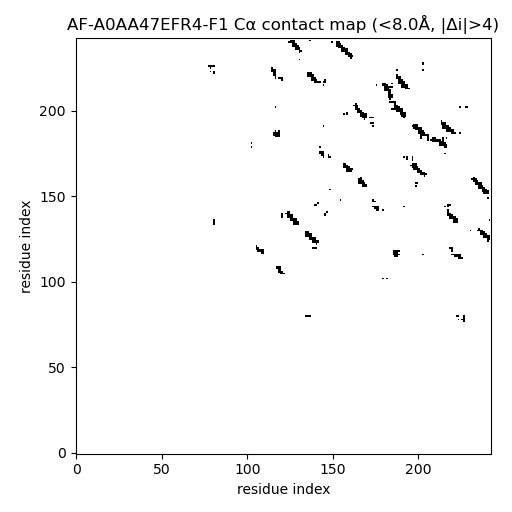711 C CA . ASP A 1 224 ? -6.452 9.494 8.726 1.00 96.56 224 ASP A CA 1
ATOM 1712 C C . ASP A 1 224 ? -5.576 8.297 9.137 1.00 96.56 224 ASP A C 1
ATOM 1714 O O . ASP A 1 224 ? -6.062 7.193 9.395 1.00 96.56 224 ASP A O 1
ATOM 1718 N N . LEU A 1 225 ? -4.263 8.512 9.217 1.00 97.12 225 LEU A N 1
ATOM 1719 C CA . LEU A 1 225 ? -3.270 7.480 9.511 1.00 97.12 225 LEU A CA 1
ATOM 1720 C C . LEU A 1 225 ? -3.422 6.891 10.920 1.00 97.12 225 LEU A C 1
ATOM 1722 O O . LEU A 1 225 ? -2.910 5.802 11.176 1.00 97.12 225 LEU A O 1
ATOM 1726 N N . SER A 1 226 ? -4.139 7.555 11.835 1.00 96.31 226 SER A N 1
ATOM 1727 C CA . SER A 1 226 ? -4.484 6.973 13.141 1.00 96.31 226 SER A CA 1
ATOM 1728 C C . SER A 1 226 ? -5.373 5.736 13.003 1.00 96.31 226 SER A C 1
ATOM 1730 O O . SER A 1 226 ? -5.223 4.804 13.793 1.00 96.31 226 SER A O 1
ATOM 1732 N N . VAL A 1 227 ? -6.215 5.676 11.963 1.00 96.88 227 VAL A N 1
ATOM 1733 C CA . VAL A 1 227 ? -7.024 4.490 11.650 1.00 96.88 227 VAL A CA 1
ATOM 1734 C C . VAL A 1 227 ? -6.116 3.331 11.271 1.00 96.88 227 VAL A C 1
ATOM 1736 O O . VAL A 1 227 ? -6.245 2.247 11.830 1.00 96.88 227 VAL A O 1
ATOM 1739 N N . ILE A 1 228 ? -5.128 3.580 10.405 1.00 97.88 228 ILE A N 1
ATOM 1740 C CA . ILE A 1 228 ? -4.141 2.567 10.002 1.00 97.88 228 ILE A CA 1
ATOM 1741 C C . ILE A 1 228 ? -3.343 2.079 11.219 1.00 97.88 228 ILE A C 1
ATOM 1743 O O . ILE A 1 228 ? -3.188 0.877 11.440 1.00 97.88 228 ILE A O 1
ATOM 1747 N N . LYS A 1 229 ? -2.887 3.001 12.074 1.00 96.38 229 LYS A N 1
ATOM 1748 C CA . LYS A 1 229 ? -2.152 2.670 13.307 1.00 96.38 229 LYS A CA 1
ATOM 1749 C C . LYS A 1 229 ? -2.948 1.767 14.264 1.00 96.38 229 LYS A C 1
ATOM 1751 O O . LYS A 1 229 ? -2.327 1.047 15.042 1.00 96.38 229 LYS A O 1
ATOM 1756 N N . GLY A 1 230 ? -4.281 1.783 14.192 1.00 95.50 230 GLY A N 1
ATOM 1757 C CA . GLY A 1 230 ? -5.188 1.066 15.093 1.00 95.50 230 GLY A CA 1
ATOM 1758 C C . GLY A 1 230 ? -5.748 -0.272 14.593 1.00 95.50 230 GLY A C 1
ATOM 1759 O O . GLY A 1 230 ? -6.606 -0.824 15.272 1.00 95.50 230 GLY A O 1
ATOM 1760 N N . LEU A 1 231 ? -5.306 -0.807 13.448 1.00 96.44 231 LEU A N 1
ATOM 1761 C CA . LEU A 1 231 ? -5.916 -2.005 12.835 1.00 96.44 231 LEU A CA 1
ATOM 1762 C C . LEU A 1 231 ? -5.647 -3.335 13.567 1.00 96.44 231 LEU A C 1
ATOM 1764 O O . LEU A 1 231 ? -6.296 -4.330 13.261 1.00 96.44 231 LEU A O 1
ATOM 1768 N N . GLY A 1 232 ? -4.724 -3.373 14.531 1.00 96.75 232 GLY A N 1
ATOM 1769 C CA . GLY A 1 232 ? -4.340 -4.586 15.265 1.00 96.75 232 GLY A CA 1
ATOM 1770 C C . GLY A 1 232 ? -2.900 -5.011 14.978 1.00 96.75 232 GLY A C 1
ATOM 1771 O O . GLY A 1 232 ? -2.134 -4.254 14.394 1.00 96.75 232 GLY A O 1
ATOM 1772 N N . SER A 1 233 ? -2.485 -6.197 15.432 1.00 97.62 233 SER A N 1
ATOM 1773 C CA . SER A 1 233 ? -1.103 -6.683 15.252 1.00 97.62 233 SER A CA 1
ATOM 1774 C C . SER A 1 233 ? -0.916 -7.642 14.073 1.00 97.62 233 SER A C 1
ATOM 1776 O O . SER A 1 233 ? 0.193 -7.753 13.560 1.00 97.62 233 SER A O 1
ATOM 1778 N N . SER A 1 234 ? -1.974 -8.330 13.651 1.00 98.31 234 SER A N 1
ATOM 1779 C CA . SER A 1 234 ? -1.973 -9.339 12.589 1.00 98.31 234 SER A CA 1
ATOM 1780 C C . SER A 1 234 ? -3.362 -9.352 11.964 1.00 98.31 234 SER A C 1
ATOM 1782 O O . SER A 1 234 ? -4.351 -9.502 12.685 1.00 98.31 234 SER A O 1
ATOM 1784 N N . ILE A 1 235 ? -3.444 -9.080 10.662 1.00 98.56 235 ILE A N 1
ATOM 1785 C CA . ILE A 1 235 ? -4.706 -8.770 9.986 1.00 98.56 235 ILE A CA 1
ATOM 1786 C C . ILE A 1 235 ? -4.749 -9.357 8.580 1.00 98.56 235 ILE A C 1
ATOM 1788 O O . ILE A 1 235 ? -3.733 -9.429 7.890 1.00 98.56 235 ILE A O 1
ATOM 1792 N N . ASP A 1 236 ? -5.955 -9.694 8.135 1.00 98.75 236 ASP A N 1
ATOM 1793 C CA . ASP A 1 236 ? -6.243 -9.936 6.726 1.00 98.75 236 ASP A CA 1
ATOM 1794 C C . ASP A 1 236 ? -6.811 -8.658 6.110 1.00 98.75 236 ASP A C 1
ATOM 1796 O O . ASP A 1 236 ? -7.824 -8.124 6.570 1.00 98.75 236 ASP A O 1
ATOM 1800 N N . VAL A 1 237 ? -6.154 -8.166 5.061 1.00 98.69 237 VAL A N 1
ATOM 1801 C CA . VAL A 1 237 ? -6.611 -7.017 4.280 1.00 98.69 237 VAL A CA 1
ATOM 1802 C C . VAL A 1 237 ? -7.220 -7.527 2.988 1.00 98.69 237 VAL A C 1
ATOM 1804 O O . VAL A 1 237 ? -6.511 -8.050 2.127 1.00 98.69 237 VAL A O 1
ATOM 1807 N N . ARG A 1 238 ? -8.534 -7.355 2.836 1.00 98.69 238 ARG A N 1
ATOM 1808 C CA . ARG A 1 238 ? -9.239 -7.616 1.577 1.00 98.69 238 ARG A CA 1
ATOM 1809 C C . ARG A 1 238 ? -9.280 -6.340 0.746 1.00 98.69 238 ARG A C 1
ATOM 1811 O O . ARG A 1 238 ? -9.740 -5.313 1.228 1.00 98.69 238 ARG A O 1
ATOM 1818 N N . ILE A 1 239 ? -8.802 -6.409 -0.486 1.00 98.75 239 ILE A N 1
ATOM 1819 C CA . ILE A 1 239 ? -8.713 -5.287 -1.416 1.00 98.75 239 ILE A CA 1
ATOM 1820 C C . ILE A 1 239 ? -9.749 -5.489 -2.520 1.00 98.75 239 ILE A C 1
ATOM 1822 O O . ILE A 1 239 ? -9.803 -6.552 -3.143 1.00 98.75 239 ILE A O 1
ATOM 1826 N N . ASP A 1 240 ? -10.531 -4.452 -2.795 1.00 98.75 240 ASP A N 1
ATOM 1827 C CA . ASP A 1 240 ? -11.553 -4.420 -3.837 1.00 98.75 240 ASP A CA 1
ATOM 1828 C C . ASP A 1 240 ? -11.466 -3.140 -4.651 1.00 98.75 240 ASP A C 1
ATOM 1830 O O . ASP A 1 240 ? -10.980 -2.114 -4.176 1.00 98.75 240 ASP A O 1
ATOM 1834 N N . LEU A 1 241 ? -12.020 -3.179 -5.862 1.00 98.44 241 LEU A N 1
ATOM 1835 C CA . LEU A 1 241 ? -12.357 -1.953 -6.568 1.00 98.44 241 LEU A CA 1
ATOM 1836 C C . LEU A 1 241 ? -13.399 -1.182 -5.745 1.00 98.44 241 LEU A C 1
ATOM 1838 O O . LEU A 1 241 ? -14.364 -1.781 -5.258 1.00 98.44 241 LEU A O 1
ATOM 1842 N N . ALA A 1 242 ? -13.208 0.130 -5.590 1.00 95.69 242 ALA A N 1
ATOM 1843 C CA . ALA A 1 242 ? -14.202 0.954 -4.916 1.00 95.69 242 ALA A CA 1
ATOM 1844 C C . ALA A 1 242 ? -15.528 0.902 -5.691 1.00 95.69 242 ALA A C 1
ATOM 1846 O O . ALA A 1 242 ? -15.537 0.883 -6.924 1.00 95.69 242 ALA A O 1
ATOM 1847 N N . ARG A 1 243 ? -16.636 0.840 -4.951 1.00 81.00 243 ARG A N 1
ATOM 1848 C CA . ARG A 1 243 ? -17.996 0.832 -5.501 1.00 81.00 243 ARG A CA 1
ATOM 1849 C C . ARG A 1 243 ? -18.571 2.236 -5.587 1.00 81.00 243 ARG A C 1
ATOM 1851 O O . ARG A 1 243 ? -18.226 3.057 -4.709 1.00 81.00 243 ARG A O 1
#

Radius of gyration: 27.72 Å; Cα contacts (8 Å, |Δi|>4): 339; chains: 1; bounding box: 67×64×82 Å

Secondary structure (DSSP, 8-state):
--PPPPTHHHHHHHHHHHHHHHHHHHHHHHHHHTTS-------------------------------------------------------------------SS-PPPPPTT-SS-S---SSPEEEEEEETTEEEEEEE-SSHHHHHHHHT-SEEEEEEE-SSEEEEE-SSPPP--GGGEES---TTEEEEETTTTEEEEE-S-GGGGGG---EEEEEEE-S-HHHHHTS-SEEEEEEEE--

Solvent-accessible surface area (backbone atoms only — not comparable to full-atom values): 15464 Å² total; per-residue (Å²): 136,88,82,81,82,66,78,69,63,63,57,58,54,55,58,57,58,53,56,57,57,57,56,59,57,60,56,56,54,59,60,60,66,70,75,75,80,85,89,90,88,85,84,91,82,86,86,83,91,85,88,87,84,81,91,76,88,87,75,90,76,90,84,89,84,82,88,81,93,76,92,72,94,73,89,77,81,68,77,69,67,68,93,74,91,80,85,81,90,77,85,88,83,90,83,82,90,80,94,68,95,68,72,96,62,80,62,52,78,63,75,93,84,63,63,46,32,38,65,42,75,78,90,44,50,58,27,32,38,33,44,88,93,48,62,42,50,25,36,27,43,88,44,59,35,25,52,47,54,60,75,51,52,71,39,75,43,55,32,36,53,58,97,39,35,32,41,26,62,46,97,66,76,72,55,71,55,79,88,55,50,39,55,33,56,47,28,24,29,28,32,39,30,70,90,72,30,26,46,32,45,30,60,42,62,36,94,68,26,63,80,44,63,52,27,28,75,28,31,31,43,70,38,54,39,67,50,68,74,62,71,62,61,68,45,57,40,38,36,36,73,52,130

Mean predicted aligned error: 18.0 Å

InterPro domains:
  IPR041183 Cyclophilin-like [PF18050] (129-239)

Nearest PDB structures (foldseek):
  2nnz-assembly1_A  TM=7.884E-01  e=3.936E-05  Archaeoglobus fulgidus DSM 4304
  2ka0-assembly1_A  TM=8.043E-01  e=1.289E-04  Thermotoga maritima

pLDDT: mean 70.66, std 29.08, range [27.3, 98.81]

Sequence (243 aa):
MKKLLTPTLTILMVISLTACIRNQANMNEKNSVRSSSVEKASSTVEGSNIQDTSSKLMMISLTTCSENQANRNEKNSAGRCSVEKAASTVEGRNVQDTSSKASNDSAQVLPKGSNMATRTIKNGTAITMTVGDTVIPATLNNSTSSKELLSRLPYTVHINRFSHDYSGVMKDPLKYDEKDVHNGWMNGDINFERDVNYFTILFEDEKKSKIYGEQVNMGKVDCDLSVIKGLGSSIDVRIDLAR

Organism: NCBI:txid238834

Foldseek 3Di:
DDDDDDPPVVVVVVVVVVVVVVVVVVVVVVVVVVVPPDDDDDDDDDDDDDDDDDDDDDDDDDDDDDDDDDDDDDPPPPVAPDDDDDDDDDDDDDDDDDDDDDQPAPFDADDPPALFWRGDEDPFFWKWKDWPPHIWIWTFHPFQQLVQVQVVPQDKFKWFDDDFKTKDADPDAGDGDPSQWAFADTAFFFWAQRVRRMTMGGHDDRVVRRVGTRTGTTTGIGGRSVNVVPSDGITMIGMHGDD